Protein AF-A0A8C3QKV9-F1 (afdb_monomer)

Sequence (264 aa):
MFNIADGGFTELHTLWQNEERAAISSGKLNEIWHRRHDYWLLAGIVLHGYARWTDIQNDGAFGVINEPFKGEASKGNFLEMKNKFLARRFKLLEQALVIEEQLRRAAYLNMTQDPSHPAMALNTRFAEVECLAESHQHLSKESLAGNKPANAVLHKVLNQLEELLSDMKADVTRLPATLSRIPPIAARLQMSERSILSRLASKGTDSHPPPSFPPGPYATPPSYGGTFGTPPAGALPPPGGANYSQMPPGSFISGEGTPAGGTK

Structure (mmCIF, N/CA/C/O backbone):
data_AF-A0A8C3QKV9-F1
#
_entry.id   AF-A0A8C3QKV9-F1
#
loop_
_atom_site.group_PDB
_atom_site.id
_atom_site.type_symbol
_atom_site.label_atom_id
_atom_site.label_alt_id
_atom_site.label_comp_id
_atom_site.label_asym_id
_atom_site.label_entity_id
_atom_site.label_seq_id
_atom_site.pdbx_PDB_ins_code
_atom_site.Cartn_x
_atom_site.Cartn_y
_atom_site.Cartn_z
_atom_site.occupancy
_atom_site.B_iso_or_equiv
_atom_site.auth_seq_id
_atom_site.auth_comp_id
_atom_site.auth_asym_id
_atom_site.auth_atom_id
_atom_site.pdbx_PDB_model_num
ATOM 1 N N . MET A 1 1 ? -1.599 -18.030 10.180 1.00 69.00 1 MET A N 1
ATOM 2 C CA . MET A 1 1 ? -0.984 -16.689 10.313 1.00 69.00 1 MET A CA 1
ATOM 3 C C . MET A 1 1 ? -1.991 -15.677 9.775 1.00 69.00 1 MET A C 1
ATOM 5 O O . MET A 1 1 ? -2.547 -15.947 8.723 1.00 69.00 1 MET A O 1
ATOM 9 N N . PHE A 1 2 ? -2.291 -14.599 10.505 1.00 88.12 2 PHE A N 1
ATOM 10 C CA . PHE A 1 2 ? -3.202 -13.535 10.048 1.00 88.12 2 PHE A CA 1
ATOM 11 C C . PHE A 1 2 ? -2.508 -12.642 9.007 1.00 88.12 2 PHE A C 1
ATOM 13 O O . PHE A 1 2 ? -1.329 -12.330 9.188 1.00 88.12 2 PHE A O 1
ATOM 20 N N . ASN A 1 3 ? -3.218 -12.260 7.940 1.00 91.12 3 ASN A N 1
ATOM 21 C CA . ASN A 1 3 ? -2.718 -11.380 6.885 1.00 91.12 3 ASN A CA 1
ATOM 22 C C . ASN A 1 3 ? -3.872 -10.642 6.179 1.00 91.12 3 ASN A C 1
ATOM 24 O O . ASN A 1 3 ? -4.994 -11.141 6.173 1.00 91.12 3 ASN A O 1
ATOM 28 N N . ILE A 1 4 ? -3.561 -9.504 5.554 1.00 92.81 4 ILE A N 1
ATOM 29 C CA . ILE A 1 4 ? -4.444 -8.743 4.657 1.00 92.81 4 ILE A CA 1
ATOM 30 C C . ILE A 1 4 ? -3.780 -8.695 3.283 1.00 92.81 4 ILE A C 1
ATOM 32 O O . ILE A 1 4 ? -2.574 -8.460 3.191 1.00 92.81 4 ILE A O 1
ATOM 36 N N . ALA A 1 5 ? -4.544 -8.946 2.223 1.00 92.38 5 ALA A N 1
ATOM 37 C CA . ALA A 1 5 ? -4.043 -8.889 0.853 1.00 92.38 5 ALA A CA 1
ATOM 38 C C . ALA A 1 5 ? -4.294 -7.497 0.264 1.00 92.38 5 ALA A C 1
ATOM 40 O O . ALA A 1 5 ? -5.239 -7.301 -0.487 1.00 92.38 5 ALA A O 1
ATOM 41 N N . ASP A 1 6 ? -3.447 -6.531 0.611 1.00 92.06 6 ASP A N 1
ATOM 42 C CA . ASP A 1 6 ? -3.528 -5.158 0.100 1.00 92.06 6 ASP A CA 1
ATOM 43 C C . ASP A 1 6 ? -2.637 -4.921 -1.132 1.00 92.06 6 ASP A C 1
ATOM 45 O O . ASP A 1 6 ? -2.512 -3.792 -1.587 1.00 92.06 6 ASP A O 1
ATOM 49 N N . GLY A 1 7 ? -1.942 -5.948 -1.629 1.00 88.81 7 GLY A N 1
ATOM 50 C CA . GLY A 1 7 ? -1.050 -5.849 -2.788 1.00 88.81 7 GLY A CA 1
ATOM 51 C C . GLY A 1 7 ? 0.121 -4.868 -2.643 1.00 88.81 7 GLY A C 1
ATOM 52 O O . GLY A 1 7 ? 0.691 -4.489 -3.661 1.00 88.81 7 GLY A O 1
ATOM 53 N N . GLY A 1 8 ? 0.470 -4.433 -1.425 1.00 90.81 8 GLY A N 1
ATOM 54 C CA . GLY A 1 8 ? 1.493 -3.406 -1.202 1.00 90.81 8 GLY A CA 1
ATOM 55 C C . GLY A 1 8 ? 1.030 -1.977 -1.510 1.00 90.81 8 GLY A C 1
ATOM 56 O O . GLY A 1 8 ? 1.859 -1.073 -1.602 1.00 90.81 8 GLY A O 1
ATOM 57 N N . PHE A 1 9 ? -0.279 -1.749 -1.664 1.00 92.62 9 PHE A N 1
ATOM 58 C CA . PHE A 1 9 ? -0.841 -0.403 -1.821 1.00 92.62 9 PHE A CA 1
ATOM 59 C C . PHE A 1 9 ? -0.896 0.381 -0.501 1.00 92.62 9 PHE A C 1
ATOM 61 O O . PHE A 1 9 ? -1.201 1.575 -0.515 1.00 92.62 9 PHE A O 1
ATOM 68 N N . THR A 1 10 ? -0.602 -0.258 0.636 1.00 94.44 10 THR A N 1
ATOM 69 C CA . THR A 1 10 ? -0.474 0.407 1.934 1.00 94.44 10 THR A CA 1
ATOM 70 C C . THR A 1 10 ? 0.879 0.115 2.581 1.00 94.44 10 THR A C 1
ATOM 72 O O . THR A 1 10 ? 1.597 -0.813 2.218 1.00 94.44 10 THR A O 1
ATOM 75 N N . GLU A 1 11 ? 1.231 0.901 3.596 1.00 94.75 11 GLU A N 1
ATOM 76 C CA . GLU A 1 11 ? 2.451 0.687 4.386 1.00 94.75 11 GLU A CA 1
ATOM 77 C C . GLU A 1 11 ? 2.281 -0.389 5.479 1.00 94.75 11 GLU A C 1
ATOM 79 O O . GLU A 1 11 ? 3.177 -0.576 6.308 1.00 94.75 11 GLU A O 1
ATOM 84 N N . LEU A 1 12 ? 1.137 -1.086 5.528 1.00 95.88 12 LEU A N 1
ATOM 85 C CA . LEU A 1 12 ? 0.759 -1.963 6.638 1.00 95.88 12 LEU A CA 1
ATOM 86 C C . LEU A 1 12 ? 1.755 -3.099 6.864 1.00 95.88 12 LEU A C 1
ATOM 88 O O . LEU A 1 12 ? 2.205 -3.295 7.994 1.00 95.88 12 LEU A O 1
ATOM 92 N N . HIS A 1 13 ? 2.151 -3.817 5.812 1.00 94.94 13 HIS A N 1
ATOM 93 C CA . HIS A 1 13 ? 3.096 -4.930 5.947 1.00 94.94 13 HIS A CA 1
ATOM 94 C C . HIS A 1 13 ? 4.484 -4.461 6.367 1.00 94.94 13 HIS A C 1
ATOM 96 O O . HIS A 1 13 ? 5.109 -5.100 7.214 1.00 94.94 13 HIS A O 1
ATOM 102 N N . THR A 1 14 ? 4.950 -3.331 5.834 1.00 95.12 14 THR A N 1
ATOM 103 C CA . THR A 1 14 ? 6.233 -2.731 6.228 1.00 95.12 14 THR A CA 1
ATOM 104 C C . THR A 1 14 ? 6.218 -2.337 7.704 1.00 95.12 14 THR A C 1
ATOM 106 O O . THR A 1 14 ? 7.167 -2.628 8.438 1.00 95.12 14 THR A O 1
ATOM 109 N N . LEU A 1 15 ? 5.123 -1.730 8.173 1.00 95.56 15 LEU A N 1
ATOM 110 C CA . LEU A 1 15 ? 4.938 -1.396 9.585 1.00 95.56 15 LEU A CA 1
ATOM 111 C C . LEU A 1 15 ? 4.909 -2.650 10.457 1.00 95.56 15 LEU A C 1
ATOM 113 O O . LEU A 1 15 ? 5.660 -2.717 11.428 1.00 95.56 15 LEU A O 1
ATOM 117 N N . TRP A 1 16 ? 4.135 -3.671 10.079 1.00 95.50 16 TRP A N 1
ATOM 118 C CA . TRP A 1 16 ? 4.098 -4.947 10.794 1.00 95.50 16 TRP A CA 1
ATOM 119 C C . TRP A 1 16 ? 5.475 -5.579 10.941 1.00 95.50 16 TRP A C 1
ATOM 121 O O . TRP A 1 16 ? 5.813 -6.006 12.040 1.00 95.50 16 TRP A O 1
ATOM 131 N N . GLN A 1 17 ? 6.274 -5.619 9.873 1.00 94.69 17 GLN A N 1
ATOM 132 C CA . GLN A 1 17 ? 7.616 -6.200 9.916 1.00 94.69 17 GLN A CA 1
ATOM 133 C C . GLN A 1 17 ? 8.543 -5.438 10.867 1.00 94.69 17 GLN A C 1
ATOM 135 O O . GLN A 1 17 ? 9.241 -6.048 11.679 1.00 94.69 17 GLN A O 1
ATOM 140 N N . ASN A 1 18 ? 8.557 -4.107 10.780 1.00 96.19 18 ASN A N 1
ATOM 141 C CA . ASN A 1 18 ? 9.425 -3.278 11.614 1.00 96.19 18 ASN A CA 1
ATOM 142 C C . ASN A 1 18 ? 9.033 -3.353 13.093 1.00 96.19 18 ASN A C 1
ATOM 144 O O . ASN A 1 18 ? 9.891 -3.476 13.968 1.00 96.19 18 ASN A O 1
ATOM 148 N N . GLU A 1 19 ? 7.736 -3.331 13.366 1.00 95.69 19 GLU A N 1
ATOM 149 C CA . GLU A 1 19 ? 7.180 -3.398 14.711 1.00 95.69 19 GLU A CA 1
ATOM 150 C C . GLU A 1 19 ? 7.330 -4.773 15.349 1.00 95.69 19 GLU A C 1
ATOM 152 O O . GLU A 1 19 ? 7.714 -4.868 16.510 1.00 95.69 19 GLU A O 1
ATOM 157 N N . GLU A 1 20 ? 7.087 -5.845 14.593 1.00 94.19 20 GLU A N 1
ATOM 158 C CA . GLU A 1 20 ? 7.303 -7.211 15.064 1.00 94.19 20 GLU A CA 1
ATOM 159 C C . GLU A 1 20 ? 8.784 -7.441 15.381 1.00 94.19 20 GLU A C 1
ATOM 161 O O . GLU A 1 20 ? 9.105 -8.011 16.424 1.00 94.19 20 GLU A O 1
ATOM 166 N N . ARG A 1 21 ? 9.698 -6.914 14.555 1.00 95.44 21 ARG A N 1
ATOM 167 C CA . ARG A 1 21 ? 11.138 -6.952 14.842 1.00 95.44 21 ARG A CA 1
ATOM 168 C C . ARG A 1 21 ? 11.467 -6.252 16.165 1.00 95.44 21 ARG A C 1
ATOM 170 O O . ARG A 1 21 ? 12.190 -6.827 16.974 1.00 95.44 21 ARG A O 1
ATOM 177 N N . ALA A 1 22 ? 10.915 -5.060 16.406 1.00 94.75 22 ALA A N 1
ATOM 178 C CA . ALA A 1 22 ? 11.116 -4.317 17.654 1.00 94.75 22 ALA A CA 1
ATOM 179 C C . ALA A 1 22 ? 10.499 -5.026 18.879 1.00 94.75 22 ALA A C 1
ATOM 181 O O . ALA A 1 22 ? 11.094 -5.075 19.962 1.00 94.75 22 ALA A O 1
ATOM 182 N N . ALA A 1 23 ? 9.313 -5.613 18.710 1.00 93.00 23 ALA A N 1
ATOM 183 C CA . ALA A 1 23 ? 8.608 -6.384 19.732 1.00 93.00 23 ALA A CA 1
ATOM 184 C C . ALA A 1 23 ? 9.403 -7.630 20.152 1.00 93.00 23 ALA A C 1
ATOM 186 O O . ALA A 1 23 ? 9.548 -7.904 21.343 1.00 93.00 23 ALA A O 1
ATOM 187 N N . ILE A 1 24 ? 9.976 -8.346 19.180 1.00 93.12 24 ILE A N 1
ATOM 188 C CA . ILE A 1 24 ? 10.827 -9.515 19.424 1.00 93.12 24 ILE A CA 1
ATOM 189 C C . ILE A 1 24 ? 12.141 -9.095 20.088 1.00 93.12 24 ILE A C 1
ATOM 191 O O . ILE A 1 24 ? 12.519 -9.682 21.098 1.00 93.12 24 ILE A O 1
ATOM 195 N N . SER A 1 25 ? 12.823 -8.063 19.576 1.00 94.06 25 SER A N 1
ATOM 196 C CA . SER A 1 25 ? 14.124 -7.639 20.114 1.00 94.06 25 SER A CA 1
ATOM 197 C C . SER A 1 25 ? 14.049 -7.126 21.552 1.00 94.06 25 SER A C 1
ATOM 199 O O . SER A 1 25 ? 15.005 -7.266 22.306 1.00 94.06 25 SER A O 1
ATOM 201 N N . SER A 1 26 ? 12.923 -6.523 21.939 1.00 90.88 26 SER A N 1
ATOM 202 C CA . SER A 1 26 ? 12.693 -6.037 23.305 1.00 90.88 26 SER A CA 1
ATOM 203 C C . SER A 1 26 ? 12.193 -7.119 24.270 1.00 90.88 26 SER A C 1
ATOM 205 O O . SER A 1 26 ? 12.152 -6.876 25.474 1.00 90.88 26 SER A O 1
ATOM 207 N N . GLY A 1 27 ? 11.769 -8.285 23.765 1.00 89.81 27 GLY A N 1
ATOM 208 C CA . GLY A 1 27 ? 11.099 -9.327 24.552 1.00 89.81 27 GLY A CA 1
ATOM 209 C C . GLY A 1 27 ? 9.683 -8.957 25.018 1.00 89.81 27 GLY A C 1
ATOM 210 O O . GLY A 1 27 ? 9.052 -9.725 25.741 1.00 89.81 27 GLY A O 1
ATOM 211 N N . LYS A 1 28 ? 9.159 -7.798 24.602 1.00 87.25 28 LYS A N 1
ATOM 212 C CA . LYS A 1 28 ? 7.893 -7.220 25.072 1.00 87.25 28 LYS A CA 1
ATOM 213 C C . LYS A 1 28 ? 6.815 -7.282 23.993 1.00 87.25 28 LYS A C 1
ATOM 215 O O . LYS A 1 28 ? 6.285 -6.266 23.548 1.00 87.25 28 LYS A O 1
ATOM 220 N N . LEU A 1 29 ? 6.466 -8.501 23.585 1.00 86.62 29 LEU A N 1
ATOM 221 C CA . LEU A 1 29 ? 5.552 -8.753 22.460 1.00 86.62 29 LEU A CA 1
ATOM 222 C C . LEU A 1 29 ? 4.174 -8.088 22.600 1.00 86.62 29 LEU A C 1
ATOM 224 O O . LEU A 1 29 ? 3.591 -7.687 21.600 1.00 86.62 29 LEU A O 1
ATOM 228 N N . ASN A 1 30 ? 3.657 -7.964 23.823 1.00 87.25 30 ASN A N 1
ATOM 229 C CA . ASN A 1 30 ? 2.351 -7.346 24.068 1.00 87.25 30 ASN A CA 1
ATOM 230 C C . ASN A 1 30 ? 2.439 -5.826 24.302 1.00 87.25 30 ASN A C 1
ATOM 232 O O . ASN A 1 30 ? 1.419 -5.155 24.264 1.00 87.25 30 ASN A O 1
ATOM 236 N N . GLU A 1 31 ? 3.625 -5.267 24.564 1.00 90.06 31 GLU A N 1
ATOM 237 C CA . GLU A 1 31 ? 3.771 -3.828 24.850 1.00 90.06 31 GLU A CA 1
ATOM 238 C C . GLU A 1 31 ? 4.105 -3.013 23.594 1.00 90.06 31 GLU A C 1
ATOM 240 O O . GLU A 1 31 ? 3.982 -1.792 23.595 1.00 90.06 31 GLU A O 1
ATOM 245 N N . ILE A 1 32 ? 4.530 -3.668 22.512 1.00 92.69 32 ILE A N 1
ATOM 246 C CA . ILE A 1 32 ? 4.802 -3.018 21.230 1.00 92.69 32 ILE A CA 1
ATOM 247 C C . ILE A 1 32 ? 3.702 -3.408 20.253 1.00 92.69 32 ILE A C 1
ATOM 249 O O . ILE A 1 32 ? 3.480 -4.587 19.989 1.00 92.69 32 ILE A O 1
ATOM 253 N N . TRP A 1 33 ? 3.004 -2.411 19.708 1.00 95.06 33 TRP A N 1
ATOM 254 C CA . TRP A 1 33 ? 1.955 -2.647 18.719 1.00 95.06 33 TRP A CA 1
ATOM 255 C C . TRP A 1 33 ? 2.531 -3.332 17.484 1.00 95.06 33 TRP A C 1
ATOM 257 O O . TRP A 1 33 ? 3.553 -2.891 16.987 1.00 95.06 33 TRP A O 1
ATOM 267 N N . HIS A 1 34 ? 1.865 -4.366 16.977 1.00 93.56 34 HIS A N 1
ATOM 268 C CA . HIS A 1 34 ? 2.255 -5.113 15.776 1.00 93.56 34 HIS A CA 1
ATOM 269 C C . HIS A 1 34 ? 1.025 -5.848 15.212 1.00 93.56 34 HIS A C 1
ATOM 271 O O . HIS A 1 34 ? -0.066 -5.746 15.778 1.00 93.56 34 HIS A O 1
ATOM 277 N N . ARG A 1 35 ? 1.189 -6.668 14.164 1.00 94.75 35 ARG A N 1
ATOM 278 C CA . ARG A 1 35 ? 0.099 -7.408 13.485 1.00 94.75 35 ARG A CA 1
ATOM 279 C C . ARG A 1 35 ? -0.929 -8.113 14.380 1.00 94.75 35 ARG A C 1
ATOM 281 O O . ARG A 1 35 ? -2.089 -8.226 14.001 1.00 94.75 35 ARG A O 1
ATOM 288 N N . ARG A 1 36 ? -0.538 -8.601 15.565 1.00 93.88 36 ARG A N 1
ATOM 289 C CA . ARG A 1 36 ? -1.470 -9.242 16.509 1.00 93.88 36 ARG A CA 1
ATOM 290 C C . ARG A 1 36 ? -2.488 -8.239 17.043 1.00 93.88 36 ARG A C 1
ATOM 292 O O . ARG A 1 36 ? -3.658 -8.574 17.163 1.00 93.88 36 ARG A O 1
ATOM 299 N N . HIS A 1 37 ? -2.047 -7.030 17.359 1.00 95.25 37 HIS A N 1
ATOM 300 C CA . HIS A 1 37 ? -2.912 -5.969 17.857 1.00 95.25 37 HIS A CA 1
ATOM 301 C C . HIS A 1 37 ? -3.906 -5.537 16.780 1.00 95.25 37 HIS A C 1
ATOM 303 O O . HIS A 1 37 ? -5.090 -5.405 17.067 1.00 95.25 37 HIS A O 1
ATOM 309 N N . ASP A 1 38 ? -3.449 -5.430 15.530 1.00 95.62 38 ASP A N 1
ATOM 310 C CA . ASP A 1 38 ? -4.319 -5.124 14.394 1.00 95.62 38 ASP A CA 1
ATOM 311 C C . ASP A 1 38 ? -5.346 -6.235 14.128 1.00 95.62 38 ASP A C 1
ATOM 313 O O . ASP A 1 38 ? -6.513 -5.934 13.896 1.00 95.62 38 ASP A O 1
ATOM 317 N N . TYR A 1 39 ? -4.965 -7.513 14.256 1.00 95.50 39 TYR A N 1
ATOM 318 C CA . TYR A 1 39 ? -5.923 -8.626 14.219 1.00 95.50 39 TYR A CA 1
ATOM 319 C C . TYR A 1 39 ? -7.031 -8.459 15.266 1.00 95.50 39 TYR A C 1
ATOM 321 O O . TYR A 1 39 ? -8.212 -8.554 14.940 1.00 95.50 39 TYR A O 1
ATOM 329 N N . TRP A 1 40 ? -6.660 -8.199 16.523 1.00 95.00 40 TRP A N 1
ATOM 330 C CA . TRP A 1 40 ? -7.636 -8.037 17.601 1.00 95.00 40 TRP A CA 1
ATOM 331 C C . TRP A 1 40 ? -8.490 -6.786 17.417 1.00 95.00 40 TRP A C 1
ATOM 333 O O . TRP A 1 40 ? -9.691 -6.830 17.669 1.00 95.00 40 TRP A O 1
ATOM 343 N N . LEU A 1 41 ? -7.913 -5.698 16.909 1.00 94.25 41 LEU A N 1
ATOM 344 C CA . LEU A 1 41 ? -8.658 -4.493 16.568 1.00 94.25 41 LEU A CA 1
ATOM 345 C C . LEU A 1 41 ? -9.717 -4.776 15.489 1.00 94.25 41 LEU A C 1
ATOM 347 O O . LEU A 1 41 ? -10.866 -4.366 15.638 1.00 94.25 41 LEU A O 1
ATOM 351 N N . LEU A 1 42 ? -9.364 -5.530 14.445 1.00 94.38 42 LEU A N 1
ATOM 352 C CA . LEU A 1 42 ? -10.302 -5.938 13.396 1.00 94.38 42 LEU A CA 1
ATOM 353 C C . LEU A 1 42 ? -11.365 -6.9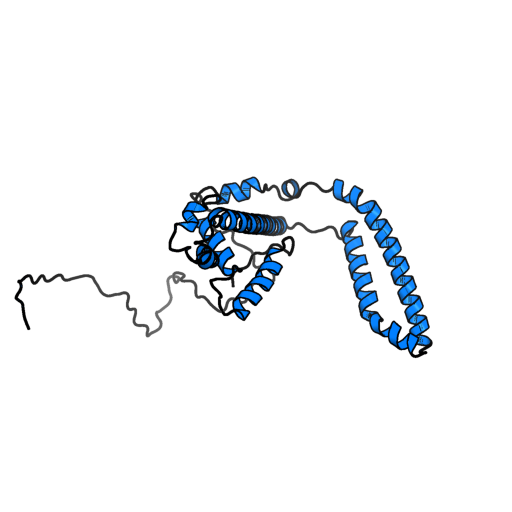12 13.893 1.00 94.38 42 LEU A C 1
ATOM 355 O O . LEU A 1 42 ? -12.538 -6.741 13.574 1.00 94.38 42 LEU A O 1
ATOM 359 N N . ALA A 1 43 ? -10.990 -7.901 14.703 1.00 93.62 43 ALA A N 1
ATOM 360 C CA . ALA A 1 43 ? -11.954 -8.792 15.340 1.00 93.62 43 ALA A CA 1
ATOM 361 C C . ALA A 1 43 ? -12.946 -7.998 16.210 1.00 93.62 43 ALA A C 1
ATOM 363 O O . ALA A 1 43 ? -14.1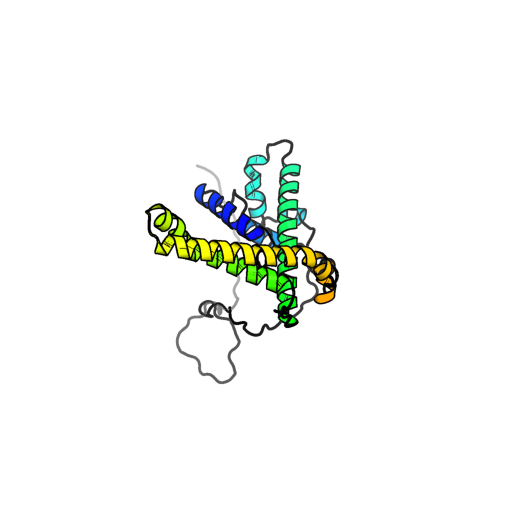41 -8.292 16.217 1.00 93.62 43 ALA A O 1
ATOM 364 N N . GLY A 1 44 ? -12.469 -6.942 16.876 1.00 92.81 44 GLY A N 1
ATOM 365 C CA . GLY A 1 44 ? -13.299 -6.019 17.640 1.00 92.81 44 GLY A CA 1
ATOM 366 C C . GLY A 1 44 ? -14.276 -5.260 16.751 1.00 92.81 44 GLY A C 1
ATOM 367 O O . GLY A 1 44 ? -15.451 -5.166 17.086 1.00 92.81 44 GLY A O 1
ATOM 368 N N . ILE A 1 45 ? -13.824 -4.782 15.589 1.00 91.75 45 ILE A N 1
ATOM 369 C CA . ILE A 1 45 ? -14.685 -4.135 14.587 1.00 91.75 45 ILE A CA 1
ATOM 370 C C . ILE A 1 45 ? -15.760 -5.100 14.077 1.00 91.75 45 ILE A C 1
ATOM 372 O O . ILE A 1 45 ? -16.912 -4.700 13.954 1.00 91.75 45 ILE A O 1
ATOM 376 N N . VAL A 1 46 ? -15.418 -6.363 13.816 1.00 90.44 46 VAL A N 1
ATOM 377 C CA . VAL A 1 46 ? -16.391 -7.378 13.376 1.00 90.44 46 VAL A CA 1
ATOM 378 C C . VAL A 1 46 ? -17.437 -7.659 14.460 1.00 90.44 46 VAL A C 1
ATOM 380 O O . VAL A 1 46 ? -18.617 -7.804 14.148 1.00 90.44 46 VAL A O 1
ATOM 383 N N . LEU A 1 47 ? -17.026 -7.723 15.730 1.00 91.06 47 LEU A N 1
ATOM 384 C CA . LEU A 1 47 ? -17.922 -8.050 16.842 1.00 91.06 47 LEU A CA 1
ATOM 385 C C . LEU A 1 47 ? -18.796 -6.866 17.285 1.00 91.06 47 LEU A C 1
ATOM 387 O O . LEU A 1 47 ? -20.011 -7.000 17.464 1.00 91.06 47 LEU A O 1
ATOM 391 N N . HIS A 1 48 ? -18.171 -5.714 17.516 1.00 91.19 48 HIS A N 1
ATOM 392 C CA . HIS A 1 48 ? -18.814 -4.531 18.094 1.00 91.19 48 HIS A CA 1
ATOM 393 C C . HIS A 1 48 ? -19.388 -3.603 17.028 1.00 91.19 48 HIS A C 1
ATOM 395 O O . HIS A 1 48 ? -20.373 -2.914 17.290 1.00 91.19 48 HIS A O 1
ATOM 401 N N . GLY A 1 49 ? -18.823 -3.637 15.825 1.00 89.50 49 GLY A N 1
ATOM 402 C CA . GLY A 1 49 ? -19.154 -2.768 14.707 1.00 89.50 49 GLY A CA 1
ATOM 403 C C . GLY A 1 49 ? -18.052 -1.747 14.425 1.00 89.50 49 GLY A C 1
ATOM 404 O O . GLY A 1 49 ? -17.313 -1.292 15.305 1.00 89.50 49 GLY A O 1
ATOM 405 N N . TYR A 1 50 ? -17.967 -1.342 13.164 1.00 88.81 50 TYR A N 1
ATOM 406 C CA . TYR A 1 50 ? -17.177 -0.194 12.739 1.00 88.81 50 TYR A CA 1
ATOM 407 C C . TYR A 1 50 ? -17.609 1.063 13.508 1.00 88.81 50 TYR A C 1
ATOM 409 O O . TYR A 1 50 ? -18.793 1.273 13.756 1.00 88.81 50 TYR A O 1
ATOM 417 N N . ALA A 1 51 ? -16.664 1.922 13.884 1.00 83.69 51 ALA A N 1
ATOM 418 C CA . ALA A 1 51 ? -16.930 3.109 14.705 1.00 83.69 51 ALA A CA 1
ATOM 419 C C . ALA A 1 51 ? -17.213 2.919 16.200 1.00 83.69 51 ALA A C 1
ATOM 421 O O . ALA A 1 51 ? -17.447 3.904 16.898 1.00 83.69 51 ALA A O 1
ATOM 422 N N . ARG A 1 52 ? -17.081 1.700 16.738 1.00 88.75 52 ARG A N 1
ATOM 423 C CA . ARG A 1 52 ? -17.381 1.383 18.148 1.00 88.75 52 ARG A CA 1
ATOM 424 C C . ARG A 1 52 ? -16.129 1.195 19.016 1.00 88.75 52 ARG A C 1
ATOM 426 O O . ARG A 1 52 ? -16.007 0.236 19.766 1.00 88.75 52 ARG A O 1
ATOM 433 N N . TRP A 1 53 ? -15.178 2.125 18.933 1.00 85.00 53 TRP A N 1
ATOM 434 C CA . TRP A 1 53 ? -13.849 1.998 19.566 1.00 85.00 53 TRP A CA 1
ATOM 435 C C . TRP A 1 53 ? -13.905 1.870 21.083 1.00 85.00 53 TRP A C 1
ATOM 437 O O . TRP A 1 53 ? -13.190 1.056 21.658 1.00 85.00 53 TRP A O 1
ATOM 447 N N . THR A 1 54 ? -14.742 2.686 21.721 1.00 88.50 54 THR A N 1
ATOM 448 C CA . THR A 1 54 ? -14.896 2.686 23.177 1.00 88.50 54 THR A CA 1
ATOM 449 C C . THR A 1 54 ? -15.384 1.328 23.672 1.00 88.50 54 THR A C 1
ATOM 451 O O . THR A 1 54 ? -14.883 0.837 24.677 1.00 88.50 54 THR A O 1
ATOM 454 N N . ASP A 1 55 ? -16.283 0.681 22.931 1.00 90.94 55 ASP A N 1
ATOM 455 C CA . ASP A 1 55 ? -16.788 -0.643 23.294 1.00 90.94 55 ASP A CA 1
ATOM 456 C C . ASP A 1 55 ? -15.699 -1.705 23.156 1.00 90.94 55 ASP A C 1
ATOM 458 O O . ASP A 1 55 ? -15.487 -2.480 24.083 1.00 90.94 55 ASP A O 1
ATOM 462 N N . ILE A 1 56 ? -14.944 -1.679 22.051 1.00 92.19 56 ILE A N 1
ATOM 463 C CA . ILE A 1 56 ? -13.825 -2.604 21.831 1.00 92.19 56 ILE A CA 1
ATOM 464 C C . ILE A 1 56 ? -12.769 -2.439 22.936 1.00 92.19 56 ILE A C 1
ATOM 466 O O . ILE A 1 56 ? -12.240 -3.421 23.443 1.00 92.19 56 ILE A O 1
ATOM 470 N N . GLN A 1 57 ? -12.455 -1.204 23.337 1.00 90.19 57 GLN A N 1
ATOM 471 C CA . GLN A 1 57 ? -11.468 -0.937 24.388 1.00 90.19 57 GLN A CA 1
ATOM 472 C C . GLN A 1 57 ? -11.910 -1.394 25.777 1.00 90.19 57 GLN A C 1
ATOM 474 O O . GLN A 1 57 ? -11.050 -1.755 26.583 1.00 90.19 57 GLN A O 1
ATOM 479 N N . ASN A 1 58 ? -13.210 -1.329 26.061 1.00 92.75 58 ASN A N 1
ATOM 480 C CA . ASN A 1 58 ? -13.781 -1.704 27.352 1.00 92.75 58 ASN A CA 1
ATOM 481 C C . ASN A 1 58 ? -14.067 -3.209 27.456 1.00 92.75 58 ASN A C 1
ATOM 483 O O . ASN A 1 58 ? -14.296 -3.713 28.554 1.00 92.75 58 ASN A O 1
ATOM 487 N N . ASP A 1 59 ? -14.042 -3.931 26.338 1.00 93.31 59 ASP A N 1
ATOM 488 C CA . ASP A 1 59 ? -14.212 -5.376 26.310 1.00 93.31 59 ASP A CA 1
ATOM 489 C C . ASP A 1 59 ? -12.920 -6.089 26.748 1.00 93.31 59 ASP A C 1
ATOM 491 O O . ASP A 1 59 ? -11.867 -6.001 26.108 1.00 93.31 59 ASP A O 1
ATOM 495 N N . GLY A 1 60 ? -13.012 -6.835 27.853 1.00 92.31 60 GLY A N 1
ATOM 496 C CA . GLY A 1 60 ? -11.890 -7.572 28.432 1.00 92.31 60 GLY A CA 1
ATOM 497 C C . GLY A 1 60 ? -11.265 -8.594 27.477 1.00 92.31 60 GLY A C 1
ATOM 498 O O . GLY A 1 60 ? -10.055 -8.817 27.548 1.00 92.31 60 GLY A O 1
ATOM 499 N N . ALA A 1 61 ? -12.037 -9.157 26.539 1.00 92.50 61 ALA A N 1
ATOM 500 C CA . ALA A 1 61 ? -11.513 -10.084 25.534 1.00 92.50 61 ALA A CA 1
ATOM 501 C C . ALA A 1 61 ? -10.527 -9.408 24.564 1.00 92.50 61 ALA A C 1
ATOM 503 O O . ALA A 1 61 ? -9.631 -10.062 24.031 1.00 92.50 61 ALA A O 1
ATOM 504 N N . PHE A 1 62 ? -10.643 -8.090 24.382 1.00 93.88 62 PHE A N 1
ATOM 505 C CA . PHE A 1 62 ? -9.801 -7.283 23.497 1.00 93.88 62 PHE A CA 1
ATOM 506 C C . PHE A 1 62 ? -8.713 -6.518 24.253 1.00 93.88 62 PHE A C 1
ATOM 508 O O . PHE A 1 62 ? -8.024 -5.690 23.659 1.00 93.88 62 PHE A O 1
ATOM 515 N N . GLY A 1 63 ? -8.487 -6.825 25.538 1.00 92.19 63 GLY A N 1
ATOM 516 C CA . GLY A 1 63 ? -7.549 -6.108 26.409 1.00 92.19 63 GLY A CA 1
ATOM 517 C C . GLY A 1 63 ? -6.128 -5.956 25.850 1.00 92.19 63 GLY A C 1
ATOM 518 O O . GLY A 1 63 ? -5.460 -4.970 26.155 1.00 92.19 63 GLY A O 1
ATOM 519 N N . VAL A 1 64 ? -5.700 -6.854 24.956 1.00 93.31 64 VAL A N 1
ATOM 520 C CA . VAL A 1 64 ? -4.413 -6.776 24.244 1.00 93.31 64 VAL A CA 1
ATOM 521 C C . VAL A 1 64 ? -4.197 -5.441 23.521 1.00 93.31 64 VAL A C 1
ATOM 523 O O . VAL A 1 64 ? -3.083 -4.936 23.513 1.00 93.31 64 VAL A O 1
ATOM 526 N N . ILE A 1 65 ? -5.244 -4.802 22.982 1.00 93.94 65 ILE A N 1
ATOM 527 C CA . ILE A 1 65 ? -5.110 -3.499 22.301 1.00 93.94 65 ILE A CA 1
ATOM 528 C C . ILE A 1 65 ? -4.783 -2.355 23.272 1.00 93.94 65 ILE A C 1
ATOM 530 O O . ILE A 1 65 ? -4.399 -1.265 22.854 1.00 93.94 65 ILE A O 1
ATOM 534 N N . ASN A 1 66 ? -4.963 -2.574 24.575 1.00 92.56 66 ASN A N 1
ATOM 535 C CA . ASN A 1 66 ? -4.657 -1.598 25.612 1.00 92.56 66 ASN A CA 1
ATOM 536 C C . ASN A 1 66 ? -3.248 -1.788 26.196 1.00 92.56 66 ASN A C 1
ATOM 538 O O . ASN A 1 66 ? -2.731 -0.852 26.806 1.00 92.56 66 ASN A O 1
ATOM 542 N N . GLU A 1 67 ? -2.622 -2.956 26.012 1.00 93.06 67 GLU A N 1
ATOM 543 C CA . GLU A 1 67 ? -1.318 -3.298 26.601 1.00 93.06 67 GLU A CA 1
ATOM 544 C C . GLU A 1 67 ? -0.201 -2.306 26.231 1.00 93.06 67 GLU A C 1
ATOM 546 O O . GLU A 1 67 ? 0.465 -1.831 27.157 1.00 93.06 67 GLU A O 1
ATOM 551 N N . PRO A 1 68 ? -0.050 -1.860 24.963 1.00 92.31 68 PRO A N 1
ATOM 552 C CA . PRO A 1 68 ? 1.003 -0.907 24.589 1.00 92.31 68 PRO A CA 1
ATOM 553 C C . PRO A 1 68 ? 0.916 0.455 25.284 1.00 92.31 68 PRO A C 1
ATOM 555 O O . PRO A 1 68 ? 1.869 1.227 25.295 1.00 92.31 68 PRO A O 1
ATOM 558 N N . PHE A 1 69 ? -0.236 0.765 25.874 1.00 91.81 69 PHE A N 1
ATOM 559 C CA . PHE A 1 69 ? -0.528 2.058 26.475 1.00 91.81 69 PHE A CA 1
ATOM 560 C C . PHE A 1 69 ? -0.400 2.048 28.004 1.00 91.81 69 PHE A C 1
ATOM 562 O O . PHE A 1 69 ? -0.346 3.111 28.620 1.00 91.81 69 PHE A O 1
ATOM 569 N N . LYS A 1 70 ? -0.317 0.878 28.652 1.00 88.25 70 LYS A N 1
ATOM 570 C CA . LYS A 1 70 ? -0.320 0.787 30.125 1.00 88.25 70 LYS A CA 1
ATOM 571 C C . LYS A 1 70 ? 0.821 1.563 30.786 1.00 88.25 70 LYS A C 1
ATOM 573 O O . LYS A 1 70 ? 0.599 2.206 31.808 1.00 88.25 70 LYS A O 1
ATOM 578 N N . GLY A 1 71 ? 2.013 1.554 30.185 1.00 82.19 71 GLY A N 1
ATOM 579 C CA . GLY A 1 71 ? 3.184 2.276 30.697 1.00 82.19 71 GLY A CA 1
ATOM 580 C C . GLY A 1 71 ? 3.087 3.803 30.601 1.00 82.19 71 GLY A C 1
ATOM 581 O O . GLY A 1 71 ? 3.879 4.506 31.222 1.00 82.19 71 GLY A O 1
ATOM 582 N N . GLU A 1 72 ? 2.118 4.331 29.848 1.00 79.38 72 GLU A N 1
ATOM 583 C CA . GLU A 1 72 ? 1.947 5.769 29.617 1.00 79.38 72 GLU A CA 1
ATOM 584 C C . GLU A 1 72 ? 0.720 6.363 30.319 1.00 79.38 72 GLU A C 1
ATOM 586 O O . GLU A 1 72 ? 0.490 7.569 30.227 1.00 79.38 72 GLU A O 1
ATOM 591 N N . ALA A 1 73 ? -0.049 5.543 31.041 1.00 79.75 73 ALA A N 1
ATOM 592 C CA . ALA A 1 73 ? -1.332 5.925 31.633 1.00 79.75 73 ALA A CA 1
ATOM 593 C C . ALA A 1 73 ? -1.244 7.085 32.644 1.00 79.75 73 ALA A C 1
ATOM 595 O O . ALA A 1 73 ? -2.230 7.779 32.871 1.00 79.75 73 ALA A O 1
ATOM 596 N N . SER A 1 74 ? -0.069 7.317 33.236 1.00 79.56 74 SER A N 1
ATOM 597 C CA . SER A 1 74 ? 0.180 8.403 34.192 1.00 79.56 74 SER A CA 1
ATOM 598 C C . SER A 1 74 ? 0.483 9.759 33.540 1.00 79.56 74 SER A C 1
ATOM 600 O O . SER A 1 74 ? 0.610 10.760 34.245 1.00 79.56 74 SER A O 1
ATOM 602 N N . LYS A 1 75 ? 0.608 9.829 32.207 1.00 82.44 75 LYS A N 1
ATOM 603 C CA . LYS A 1 75 ? 0.884 11.079 31.483 1.00 82.44 75 LYS A CA 1
ATOM 604 C C . LYS A 1 75 ? -0.407 11.892 31.311 1.00 82.44 75 LYS A C 1
ATOM 606 O O . LYS A 1 75 ? -1.430 11.361 30.891 1.00 82.44 75 LYS A O 1
ATOM 611 N N . GLY A 1 76 ? -0.357 13.205 31.554 1.00 79.62 76 GLY A N 1
ATOM 612 C CA . GLY A 1 76 ? -1.538 14.084 31.472 1.00 79.62 76 GLY A CA 1
ATOM 613 C C . GLY A 1 76 ? -2.226 14.138 30.095 1.00 79.62 76 GLY A C 1
ATOM 614 O O . GLY A 1 76 ? -3.406 14.459 30.018 1.00 79.62 76 GLY A O 1
ATOM 615 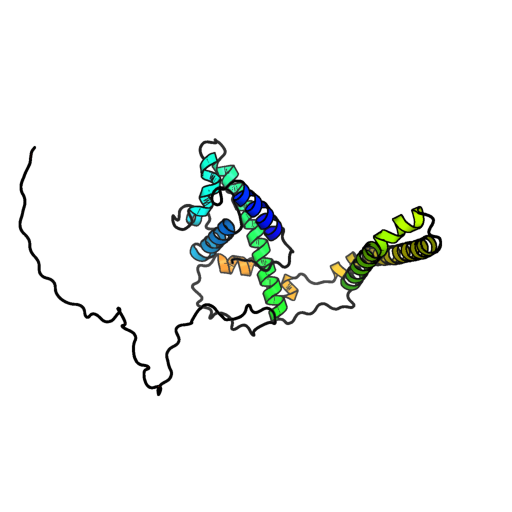N N . ASN A 1 77 ? -1.523 13.778 29.015 1.00 88.44 77 ASN A N 1
ATOM 616 C CA . ASN A 1 77 ? -2.038 13.718 27.639 1.00 88.44 77 ASN A CA 1
ATOM 617 C C . ASN A 1 77 ? -2.292 12.281 27.134 1.00 88.44 77 ASN A C 1
ATOM 619 O O . ASN A 1 77 ? -2.434 12.056 25.930 1.00 88.44 77 ASN A O 1
ATOM 623 N N . PHE A 1 78 ? -2.334 11.300 28.037 1.00 88.19 78 PHE A N 1
ATOM 6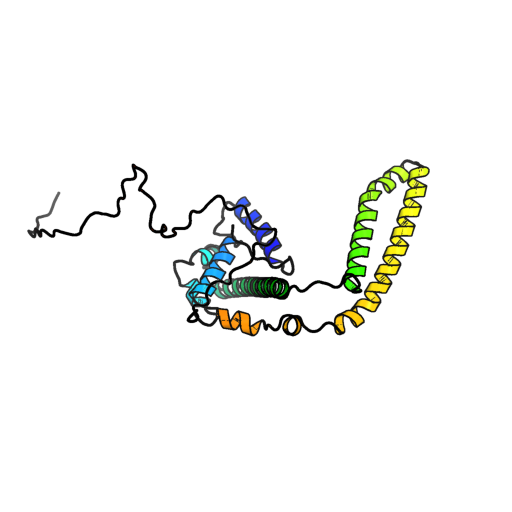24 C CA . PHE A 1 78 ? -2.424 9.878 27.709 1.00 88.19 78 PHE A CA 1
ATOM 625 C C . PHE A 1 78 ? -3.569 9.536 26.745 1.00 88.19 78 PHE A C 1
ATOM 627 O O . PHE A 1 78 ? -3.356 8.894 25.714 1.00 88.19 78 PHE A O 1
ATOM 634 N N . LEU A 1 79 ? -4.786 9.987 27.065 1.00 87.62 79 LEU A N 1
ATOM 635 C CA . LEU A 1 79 ? -5.981 9.640 26.298 1.00 87.62 79 LEU A CA 1
ATOM 636 C C . LEU A 1 79 ? -5.922 10.198 24.869 1.00 87.62 79 LEU A C 1
ATOM 638 O O . LEU A 1 79 ? -6.315 9.520 23.921 1.00 87.62 79 LEU A O 1
ATOM 642 N N . GLU A 1 80 ? -5.377 11.404 24.702 1.00 89.69 80 GLU A N 1
ATOM 643 C CA . GLU A 1 80 ? -5.199 12.030 23.391 1.00 89.69 80 GLU A CA 1
ATOM 644 C C . GLU A 1 80 ? -4.167 11.271 22.547 1.00 89.69 80 GLU A C 1
ATOM 646 O O . GLU A 1 80 ? -4.442 10.943 21.390 1.00 89.69 80 GLU A O 1
ATOM 651 N N . MET A 1 81 ? -3.012 10.920 23.128 1.00 90.69 81 MET A N 1
ATOM 652 C CA . MET A 1 81 ? -1.979 10.140 22.434 1.00 90.69 81 MET A CA 1
ATOM 653 C C . MET A 1 81 ? -2.502 8.770 22.000 1.00 90.69 81 MET A C 1
ATOM 655 O O . MET A 1 81 ? -2.334 8.385 20.839 1.00 90.69 81 MET A O 1
ATOM 659 N N . LYS A 1 82 ? -3.199 8.068 22.900 1.00 90.12 82 LYS A N 1
ATOM 660 C CA . LYS A 1 82 ? -3.821 6.772 22.615 1.00 90.12 82 LYS A CA 1
ATOM 661 C C . LYS A 1 82 ? -4.836 6.875 21.476 1.00 90.12 82 LYS A C 1
ATOM 663 O O . LYS A 1 82 ? -4.766 6.108 20.516 1.00 90.12 82 LYS A O 1
ATOM 668 N N . ASN A 1 83 ? -5.747 7.845 21.543 1.00 90.56 83 ASN A N 1
ATOM 669 C CA . ASN A 1 83 ? -6.778 8.034 20.522 1.00 90.56 83 ASN A CA 1
ATOM 670 C C . ASN A 1 83 ? -6.178 8.416 19.166 1.00 90.56 83 ASN A C 1
ATOM 672 O O . ASN A 1 83 ? -6.594 7.882 18.139 1.00 90.56 83 ASN A O 1
ATOM 676 N N . LYS A 1 84 ? -5.158 9.280 19.147 1.00 92.56 84 LYS A N 1
ATOM 677 C CA . LYS A 1 84 ? -4.448 9.657 17.919 1.00 92.56 84 LYS A CA 1
ATOM 678 C C . LYS A 1 84 ? -3.739 8.462 17.282 1.00 92.56 84 LYS A C 1
ATOM 680 O O . LYS A 1 84 ? -3.799 8.296 16.063 1.00 92.56 84 LYS A O 1
ATOM 685 N N . PHE A 1 85 ? -3.094 7.622 18.090 1.00 93.81 85 PHE A N 1
ATOM 686 C CA . PHE A 1 85 ? -2.439 6.408 17.609 1.00 93.81 85 PHE A CA 1
ATOM 687 C C . PHE A 1 85 ? -3.450 5.426 17.008 1.00 93.81 85 PHE A C 1
ATOM 689 O O . PHE A 1 85 ? -3.277 4.983 15.873 1.00 93.81 85 PHE A O 1
ATOM 696 N N . LEU A 1 86 ? -4.529 5.125 17.735 1.00 92.38 86 LEU A N 1
ATOM 697 C CA . LEU A 1 86 ? -5.562 4.201 17.266 1.00 92.38 86 LEU A CA 1
ATOM 698 C C . LEU A 1 86 ? -6.260 4.718 16.009 1.00 92.38 86 LEU A C 1
ATOM 700 O O . LEU A 1 86 ? -6.466 3.945 15.081 1.00 92.38 86 LEU A O 1
ATOM 704 N N . ALA A 1 87 ? -6.540 6.020 15.922 1.00 91.50 87 ALA A N 1
ATOM 705 C CA . ALA A 1 87 ? -7.090 6.624 14.712 1.00 91.50 87 ALA A CA 1
ATOM 706 C C . ALA A 1 87 ? -6.157 6.449 13.502 1.00 91.50 87 ALA A C 1
ATOM 708 O O . ALA A 1 87 ? -6.624 6.186 12.394 1.00 91.50 87 ALA A O 1
ATOM 709 N N . ARG A 1 88 ? -4.834 6.558 13.697 1.00 94.06 88 ARG A N 1
ATOM 710 C CA . ARG A 1 88 ? -3.854 6.292 12.633 1.00 94.06 88 ARG A CA 1
ATOM 711 C C . ARG A 1 88 ? -3.856 4.820 12.222 1.00 94.06 88 ARG A C 1
ATOM 713 O O . ARG A 1 88 ? -3.904 4.543 11.027 1.00 94.06 88 ARG A O 1
ATOM 720 N N . ARG A 1 89 ? -3.825 3.893 13.187 1.00 94.62 89 ARG A N 1
ATOM 721 C CA . ARG A 1 89 ? -3.885 2.444 12.917 1.00 94.62 89 ARG A CA 1
ATOM 722 C C . ARG A 1 89 ? -5.137 2.059 12.164 1.00 94.62 89 ARG A C 1
ATOM 724 O O . ARG A 1 89 ? -5.080 1.332 11.185 1.00 94.62 89 ARG A O 1
ATOM 731 N N . PHE A 1 90 ? -6.252 2.614 12.595 1.00 91.38 90 PHE A N 1
ATOM 732 C CA . PHE A 1 90 ? -7.530 2.371 11.982 1.00 91.38 90 PHE A CA 1
ATOM 733 C C . PHE A 1 90 ? -7.575 2.822 10.526 1.00 91.38 90 PHE A C 1
ATOM 735 O O . PHE A 1 90 ? -7.933 2.021 9.677 1.00 91.38 90 PHE A O 1
ATOM 742 N N . LYS A 1 91 ? -7.146 4.053 10.217 1.00 93.38 91 LYS A N 1
ATOM 743 C CA . LYS A 1 91 ? -7.096 4.537 8.827 1.00 93.38 91 LYS A CA 1
ATOM 744 C C . LYS A 1 91 ? -6.262 3.629 7.926 1.00 93.38 91 LYS A C 1
ATOM 746 O O . LYS A 1 91 ? -6.634 3.395 6.783 1.00 93.38 91 LYS A O 1
ATOM 751 N N . LEU A 1 92 ? -5.151 3.115 8.446 1.00 95.19 92 LEU A N 1
ATOM 752 C CA . LEU A 1 92 ? -4.294 2.190 7.714 1.00 95.19 92 LEU A CA 1
ATOM 753 C C . LEU A 1 92 ? -4.998 0.849 7.451 1.00 95.19 92 LEU A C 1
ATOM 755 O O . LEU A 1 92 ? -4.972 0.353 6.329 1.00 95.19 92 LEU A O 1
ATOM 759 N N . LEU A 1 93 ? -5.667 0.285 8.460 1.00 94.50 93 LEU A N 1
ATOM 760 C CA . LEU A 1 93 ? -6.444 -0.948 8.309 1.00 94.50 93 LEU A CA 1
ATOM 761 C C . LEU A 1 93 ? -7.658 -0.760 7.398 1.00 94.50 93 LEU A C 1
ATOM 763 O O . LEU A 1 93 ? -7.950 -1.634 6.594 1.00 94.50 93 LEU A O 1
ATOM 767 N N . GLU A 1 94 ? -8.344 0.375 7.489 1.00 94.06 94 GLU A N 1
ATOM 768 C CA . GLU A 1 94 ? -9.458 0.746 6.617 1.00 94.06 94 GLU A CA 1
ATOM 769 C C . GLU A 1 94 ? -9.010 0.762 5.154 1.00 94.06 94 GLU A C 1
ATOM 771 O O . GLU A 1 94 ? -9.618 0.092 4.322 1.00 94.06 94 GLU A O 1
ATOM 776 N N . GLN A 1 95 ? -7.902 1.449 4.857 1.00 95.00 95 GLN A N 1
ATOM 777 C CA . GLN A 1 95 ? -7.301 1.451 3.525 1.00 95.00 95 GLN A CA 1
ATOM 778 C C . GLN A 1 95 ? -6.956 0.031 3.072 1.00 95.00 95 GLN A C 1
ATOM 780 O O . GLN A 1 95 ? -7.336 -0.364 1.973 1.00 95.00 95 GLN A O 1
ATOM 785 N N . ALA A 1 96 ? -6.305 -0.763 3.923 1.00 95.25 96 ALA A N 1
ATOM 786 C CA . ALA A 1 96 ? -5.911 -2.124 3.576 1.00 95.25 96 ALA A CA 1
ATOM 787 C C . ALA A 1 96 ? -7.127 -3.030 3.297 1.00 95.25 96 ALA A C 1
ATOM 789 O O . ALA A 1 96 ? -7.118 -3.779 2.324 1.00 95.25 96 ALA A O 1
ATOM 790 N N . LEU A 1 97 ? -8.204 -2.914 4.083 1.00 93.12 97 LEU A N 1
ATOM 791 C CA . LEU A 1 97 ? -9.461 -3.640 3.864 1.00 93.12 97 LEU A CA 1
ATOM 792 C C . LEU A 1 97 ? -10.167 -3.210 2.576 1.00 93.12 97 LEU A C 1
ATOM 794 O O . LEU A 1 97 ? -10.713 -4.048 1.857 1.00 93.12 97 LEU A O 1
ATOM 798 N N . VAL A 1 98 ? -10.173 -1.906 2.285 1.00 93.50 98 VAL A N 1
ATOM 799 C CA . VAL A 1 98 ? -10.725 -1.373 1.037 1.00 93.50 98 VAL A CA 1
ATOM 800 C C . VAL A 1 98 ? -9.961 -1.947 -0.151 1.00 93.50 98 VAL A C 1
ATOM 802 O O . VAL A 1 98 ? -10.594 -2.453 -1.076 1.00 93.50 98 VAL A O 1
ATOM 805 N N . ILE A 1 99 ? -8.626 -1.920 -0.123 1.00 94.69 99 ILE A N 1
ATOM 806 C CA . ILE A 1 99 ? -7.806 -2.475 -1.203 1.00 94.69 99 ILE A CA 1
ATOM 807 C C . ILE A 1 99 ? -7.998 -3.987 -1.324 1.00 94.69 99 ILE A C 1
ATOM 809 O O . ILE A 1 99 ? -8.172 -4.483 -2.434 1.00 94.69 99 ILE A O 1
ATOM 813 N N . GLU A 1 100 ? -8.031 -4.723 -0.213 1.00 94.56 100 GLU A N 1
ATOM 814 C CA . GLU A 1 100 ? -8.263 -6.167 -0.245 1.00 94.56 100 GLU A CA 1
ATOM 815 C C . GLU A 1 100 ? -9.600 -6.508 -0.917 1.00 94.56 100 GLU A C 1
ATOM 817 O O . GLU A 1 100 ? -9.659 -7.378 -1.790 1.00 94.56 100 GLU A O 1
ATOM 822 N N . GLU A 1 101 ? -10.675 -5.795 -0.573 1.00 93.25 101 GLU A N 1
ATOM 823 C CA . GLU A 1 101 ? -11.974 -5.980 -1.224 1.00 93.25 101 GLU A CA 1
ATOM 824 C C . GLU A 1 101 ? -11.940 -5.553 -2.699 1.00 93.25 101 GLU A C 1
ATOM 826 O O . GLU A 1 101 ? -12.545 -6.217 -3.540 1.00 93.25 101 GLU A O 1
ATOM 831 N N . GLN A 1 102 ? -11.213 -4.486 -3.048 1.00 93.06 102 GLN A N 1
ATOM 832 C CA . GLN A 1 102 ? -11.046 -4.070 -4.442 1.00 93.06 102 GLN A CA 1
ATOM 833 C C . GLN A 1 102 ? -10.327 -5.140 -5.270 1.00 93.06 102 GLN A C 1
ATOM 835 O O . GLN A 1 102 ? -10.783 -5.471 -6.364 1.00 93.06 102 GLN A O 1
ATOM 840 N N . LEU A 1 103 ? -9.246 -5.723 -4.746 1.00 93.12 103 LEU A N 1
ATOM 841 C CA . LEU A 1 103 ? -8.507 -6.807 -5.395 1.00 93.12 103 LEU A CA 1
ATOM 842 C C . LEU A 1 103 ? -9.373 -8.065 -5.524 1.00 93.12 103 LEU A C 1
ATOM 844 O O . LEU A 1 103 ? -9.439 -8.665 -6.599 1.00 93.12 103 LEU A O 1
ATOM 848 N N . ARG A 1 104 ? -10.117 -8.417 -4.468 1.00 92.69 104 ARG A N 1
ATOM 849 C CA . ARG A 1 104 ? -11.089 -9.520 -4.487 1.00 92.69 104 ARG A CA 1
ATOM 850 C C . ARG A 1 104 ? -12.166 -9.303 -5.552 1.00 92.69 104 ARG A C 1
ATOM 852 O O . ARG A 1 104 ? -12.489 -10.226 -6.300 1.00 92.69 104 ARG A O 1
ATOM 859 N N . ARG A 1 105 ? -12.712 -8.087 -5.656 1.00 92.62 105 ARG A N 1
ATOM 860 C CA . ARG A 1 105 ? -13.748 -7.732 -6.636 1.00 92.62 105 ARG A CA 1
ATOM 861 C C . ARG A 1 105 ? -13.203 -7.704 -8.062 1.00 92.62 105 ARG A C 1
ATOM 863 O O . ARG A 1 105 ? -13.882 -8.186 -8.964 1.00 92.62 105 ARG A O 1
ATOM 870 N N . ALA A 1 106 ? -11.990 -7.194 -8.260 1.00 92.00 106 ALA A N 1
ATOM 871 C CA . ALA A 1 106 ? -11.311 -7.206 -9.553 1.00 92.00 106 ALA A CA 1
ATOM 872 C C . ALA A 1 106 ? -11.103 -8.642 -10.052 1.00 92.00 106 ALA A C 1
ATOM 874 O O . ALA A 1 106 ? -11.410 -8.936 -11.207 1.00 92.00 106 ALA A O 1
ATOM 875 N N . ALA A 1 107 ? -10.668 -9.544 -9.165 1.00 91.50 107 ALA A N 1
ATOM 876 C CA . ALA A 1 107 ? -10.531 -10.965 -9.469 1.00 91.50 107 ALA A CA 1
ATOM 877 C C . ALA A 1 107 ? -11.885 -11.614 -9.799 1.00 91.50 107 ALA A C 1
ATOM 879 O O . ALA A 1 107 ? -11.996 -12.322 -10.794 1.00 91.50 107 ALA A O 1
ATOM 880 N N . TYR A 1 108 ? -12.937 -11.322 -9.026 1.00 93.06 108 TYR A N 1
ATOM 881 C CA . TYR A 1 108 ? -14.290 -11.828 -9.295 1.00 93.06 108 TYR A CA 1
ATOM 882 C C . TYR A 1 108 ? -14.829 -11.394 -10.668 1.00 93.06 108 TYR A C 1
ATOM 884 O O . TYR A 1 108 ? -15.500 -12.163 -11.352 1.00 93.06 108 TYR A O 1
ATOM 892 N N . LEU A 1 109 ? -14.524 -10.164 -11.085 1.00 92.88 109 LEU A N 1
ATOM 893 C CA . LEU A 1 109 ? -14.904 -9.621 -12.390 1.00 92.88 109 LEU A CA 1
ATOM 894 C C . LEU A 1 109 ? -13.945 -10.037 -13.523 1.00 92.88 109 LEU A C 1
ATOM 896 O O . LEU A 1 109 ? -14.133 -9.591 -14.652 1.00 92.88 109 LEU A O 1
ATOM 900 N N . ASN A 1 110 ? -12.932 -10.870 -13.239 1.00 91.69 110 ASN A N 1
ATOM 901 C CA . ASN A 1 110 ? -11.860 -11.254 -14.166 1.00 91.69 110 ASN A CA 1
ATOM 902 C C . ASN A 1 110 ? -11.224 -10.047 -14.869 1.00 91.69 110 ASN A C 1
ATOM 904 O O . ASN A 1 110 ? -10.949 -10.069 -16.068 1.00 91.69 110 ASN A O 1
ATOM 908 N N . MET A 1 111 ? -11.019 -8.962 -14.124 1.00 88.31 111 MET A N 1
ATOM 909 C CA . MET A 1 111 ? -10.420 -7.761 -14.681 1.00 88.31 111 MET A CA 1
ATOM 910 C C . MET A 1 111 ? -8.952 -8.011 -14.999 1.00 88.31 111 MET A C 1
ATOM 912 O O . MET A 1 111 ? -8.131 -8.201 -14.105 1.00 88.31 111 MET A O 1
ATOM 916 N N . THR A 1 112 ? -8.617 -7.946 -16.279 1.00 83.25 112 THR A N 1
ATOM 917 C CA . THR A 1 112 ? -7.239 -7.993 -16.758 1.00 83.25 112 THR A CA 1
ATOM 918 C C . THR A 1 112 ? -6.741 -6.586 -17.055 1.00 83.25 112 THR A C 1
ATOM 920 O O . THR A 1 112 ? -7.497 -5.716 -17.498 1.00 83.25 112 THR A O 1
ATOM 923 N N . GLN A 1 113 ? -5.458 -6.346 -16.808 1.00 80.62 113 GLN A N 1
ATOM 924 C CA . GLN A 1 113 ? -4.800 -5.133 -17.280 1.00 80.62 113 GLN A CA 1
ATOM 925 C C . GLN A 1 113 ? -4.497 -5.277 -18.772 1.00 80.62 113 GLN A C 1
ATOM 927 O O . GLN A 1 113 ? -4.136 -6.359 -19.225 1.00 80.62 113 GLN A O 1
ATOM 932 N N . ASP A 1 114 ? -4.663 -4.194 -19.526 1.00 83.19 114 ASP A N 1
ATOM 933 C CA . ASP A 1 114 ? -4.272 -4.141 -20.933 1.00 83.19 114 ASP A CA 1
ATOM 934 C C . ASP A 1 114 ? -2.743 -3.983 -21.025 1.00 83.19 114 ASP A C 1
ATOM 936 O O . ASP A 1 114 ? -2.230 -2.941 -20.600 1.00 83.19 114 ASP A O 1
ATOM 940 N N . PRO A 1 115 ? -2.001 -4.966 -21.573 1.00 81.38 115 PRO A N 1
ATOM 941 C CA . PRO A 1 115 ? -0.545 -4.884 -21.695 1.00 81.38 115 PRO A CA 1
ATOM 942 C C . PRO A 1 115 ? -0.077 -3.724 -22.578 1.00 81.38 115 PRO A C 1
ATOM 944 O O . PRO A 1 115 ? 1.047 -3.255 -22.429 1.00 81.38 115 PRO A O 1
ATOM 947 N N . SER A 1 116 ? -0.932 -3.245 -23.487 1.00 84.38 116 SER A N 1
ATOM 948 C CA . SER A 1 116 ? -0.632 -2.120 -24.375 1.00 84.38 116 SER A CA 1
ATOM 949 C C . SER A 1 116 ? -0.891 -0.752 -23.733 1.00 84.38 116 SER A C 1
ATOM 951 O O . SER A 1 116 ? -0.609 0.287 -24.335 1.00 84.38 116 SER A O 1
ATOM 953 N N . HIS A 1 117 ? -1.398 -0.724 -22.495 1.00 87.44 117 HIS A N 1
ATOM 954 C CA . HIS A 1 117 ? -1.647 0.518 -21.782 1.00 87.44 117 HIS A CA 1
ATOM 955 C C . HIS A 1 117 ? -0.325 1.281 -21.538 1.00 87.44 117 HIS A C 1
ATOM 957 O O . HIS A 1 117 ? 0.629 0.687 -21.035 1.00 87.44 117 HIS A O 1
ATOM 963 N N . PRO A 1 118 ? -0.251 2.605 -21.782 1.00 86.88 118 PRO A N 1
ATOM 964 C CA . PRO A 1 118 ? 0.991 3.379 -21.634 1.00 86.88 118 PRO A CA 1
ATOM 965 C C . PRO A 1 118 ? 1.681 3.251 -20.267 1.00 86.88 118 PRO A C 1
ATOM 967 O O . PRO A 1 118 ? 2.903 3.238 -20.182 1.00 86.88 118 PRO A O 1
ATOM 970 N N . ALA A 1 119 ? 0.911 3.104 -19.184 1.00 88.38 119 ALA A N 1
ATOM 971 C CA . ALA A 1 119 ? 1.482 2.860 -17.855 1.00 88.38 119 ALA A CA 1
ATOM 972 C C .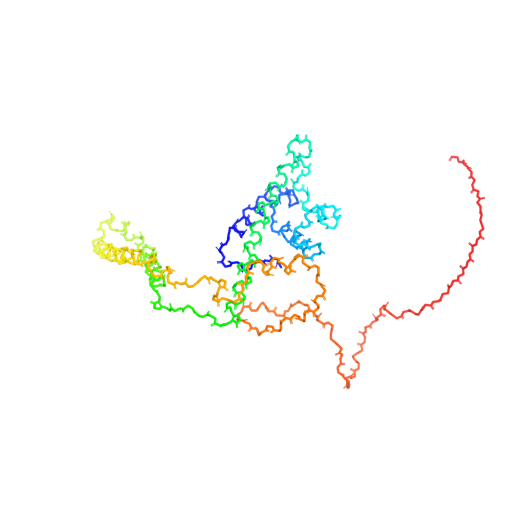 ALA A 1 119 ? 2.148 1.474 -17.720 1.00 88.38 119 ALA A C 1
ATOM 974 O O . ALA A 1 119 ? 3.102 1.335 -16.961 1.00 88.38 119 ALA A O 1
ATOM 975 N N . MET A 1 120 ? 1.667 0.462 -18.451 1.00 90.31 120 MET A N 1
ATOM 976 C CA . MET A 1 120 ? 2.295 -0.864 -18.504 1.00 90.31 120 MET A CA 1
ATOM 977 C C . MET A 1 120 ? 3.590 -0.819 -19.302 1.00 90.31 120 MET A C 1
ATOM 979 O O . MET A 1 120 ? 4.595 -1.329 -18.823 1.00 90.31 120 MET A O 1
ATOM 983 N N . ALA A 1 121 ? 3.599 -0.126 -20.444 1.00 88.56 121 ALA A N 1
ATOM 984 C CA . ALA A 1 121 ? 4.820 0.094 -21.216 1.00 88.56 121 ALA A CA 1
ATOM 985 C C . ALA A 1 121 ? 5.909 0.786 -20.376 1.00 88.56 121 ALA A C 1
ATOM 987 O O . ALA A 1 121 ? 7.043 0.313 -20.337 1.00 88.56 121 ALA A O 1
ATOM 988 N N . LEU A 1 122 ? 5.553 1.840 -19.629 1.00 92.50 122 LEU A N 1
ATOM 989 C CA . LEU A 1 122 ? 6.482 2.506 -18.712 1.00 92.50 122 LEU A CA 1
ATOM 990 C C . LEU A 1 122 ? 7.023 1.548 -17.638 1.00 92.50 122 LEU A C 1
ATOM 992 O O . LEU A 1 122 ? 8.219 1.556 -17.364 1.00 92.50 122 LEU A O 1
ATOM 996 N N . ASN A 1 123 ? 6.160 0.720 -17.042 1.00 91.56 123 ASN A N 1
ATOM 997 C CA . ASN A 1 123 ? 6.567 -0.261 -16.035 1.00 91.56 123 ASN A CA 1
ATOM 998 C C . ASN A 1 123 ? 7.519 -1.325 -16.610 1.00 91.56 123 ASN A C 1
ATOM 1000 O O . ASN A 1 123 ? 8.509 -1.672 -15.975 1.00 91.56 123 ASN A O 1
ATOM 1004 N N . THR A 1 124 ? 7.256 -1.810 -17.826 1.00 91.88 124 THR A N 1
ATOM 1005 C CA . THR A 1 124 ? 8.152 -2.736 -18.534 1.00 91.88 124 THR A CA 1
ATOM 1006 C C . THR A 1 124 ? 9.515 -2.099 -18.788 1.00 91.88 124 THR A C 1
ATOM 1008 O O . THR A 1 124 ? 10.529 -2.699 -18.447 1.00 91.88 124 THR A O 1
ATOM 1011 N N . ARG A 1 125 ? 9.555 -0.862 -19.299 1.00 93.44 125 ARG A N 1
ATOM 1012 C CA . ARG A 1 125 ? 10.817 -0.136 -19.518 1.00 93.44 125 ARG A CA 1
ATOM 1013 C C . ARG A 1 125 ? 11.576 0.111 -18.218 1.00 93.44 125 ARG A C 1
ATOM 1015 O O . ARG A 1 125 ? 12.795 0.002 -18.200 1.00 93.44 125 ARG A O 1
ATOM 1022 N N . PHE A 1 126 ? 10.869 0.418 -17.131 1.00 94.81 126 PHE A N 1
ATOM 1023 C CA . PHE A 1 126 ? 11.484 0.560 -15.813 1.00 94.81 126 PHE A CA 1
ATOM 1024 C C . PHE A 1 126 ? 12.175 -0.743 -15.381 1.00 94.81 126 PHE A C 1
ATOM 1026 O O . PHE A 1 126 ? 13.353 -0.715 -15.033 1.00 94.81 126 PHE A O 1
ATOM 1033 N N . ALA A 1 127 ? 11.495 -1.886 -15.510 1.00 94.94 127 ALA A N 1
ATOM 1034 C CA . ALA A 1 127 ? 12.085 -3.192 -15.219 1.00 94.94 127 ALA A CA 1
ATOM 1035 C C . ALA A 1 127 ? 13.278 -3.528 -16.139 1.00 94.94 127 ALA A C 1
ATOM 1037 O O . ALA A 1 127 ? 14.262 -4.115 -15.690 1.00 94.94 127 ALA A O 1
ATOM 1038 N N . GLU A 1 128 ? 13.225 -3.143 -17.419 1.00 95.62 128 GLU A N 1
ATOM 1039 C CA . GLU A 1 128 ? 14.354 -3.289 -18.348 1.00 95.62 128 GLU A CA 1
ATOM 1040 C C . GLU A 1 128 ? 15.561 -2.446 -17.925 1.00 95.62 128 GLU A C 1
ATOM 1042 O O . GLU A 1 128 ? 16.687 -2.940 -17.963 1.00 95.62 128 GLU A O 1
ATOM 1047 N N . VAL A 1 129 ? 15.341 -1.203 -17.485 1.00 96.38 129 VAL A N 1
ATOM 1048 C CA . VAL A 1 129 ? 16.401 -0.329 -16.965 1.00 96.38 129 VAL A CA 1
ATOM 1049 C C . VAL A 1 129 ? 17.045 -0.932 -15.719 1.00 96.38 129 VAL A C 1
ATOM 1051 O O . VAL A 1 129 ? 18.273 -0.998 -15.656 1.00 96.38 129 VAL A O 1
ATOM 1054 N N . GLU A 1 130 ? 16.247 -1.399 -14.755 1.00 95.44 130 GLU A N 1
ATOM 1055 C CA . GLU A 1 130 ? 16.761 -2.062 -13.550 1.00 95.44 130 GLU A CA 1
ATOM 1056 C C . GLU A 1 130 ? 17.582 -3.303 -13.915 1.00 95.44 130 GLU A C 1
ATOM 1058 O O . GLU A 1 130 ? 18.735 -3.429 -13.504 1.00 95.44 130 GLU A O 1
ATOM 1063 N N . CYS A 1 131 ? 17.041 -4.172 -14.772 1.00 95.88 131 CYS A N 1
ATOM 1064 C CA . CYS A 1 131 ? 17.720 -5.386 -15.212 1.00 95.88 131 CYS A CA 1
ATOM 1065 C C . CYS A 1 131 ? 19.044 -5.084 -15.931 1.00 95.88 131 CYS A C 1
ATOM 1067 O O . CYS A 1 131 ? 20.069 -5.707 -15.638 1.00 95.88 131 CYS A O 1
ATOM 1069 N N . LEU A 1 132 ? 19.043 -4.112 -16.849 1.00 95.06 132 LEU A N 1
ATOM 1070 C CA . LEU A 1 132 ? 20.227 -3.718 -17.608 1.00 95.06 132 LEU A CA 1
ATOM 1071 C C . LEU A 1 132 ? 21.305 -3.122 -16.689 1.00 95.06 132 LEU A C 1
ATOM 1073 O O . LEU A 1 132 ? 22.486 -3.436 -16.843 1.00 95.06 132 LEU A O 1
ATOM 1077 N N . ALA A 1 133 ? 20.909 -2.303 -15.712 1.00 93.62 133 ALA A N 1
ATOM 1078 C CA . ALA A 1 133 ? 21.826 -1.715 -14.742 1.00 93.62 133 ALA A CA 1
ATOM 1079 C C . ALA A 1 133 ? 22.422 -2.768 -13.791 1.00 93.62 133 ALA A C 1
ATOM 1081 O O . ALA A 1 133 ? 23.638 -2.790 -13.579 1.00 93.62 133 ALA A O 1
ATOM 1082 N N . GLU A 1 134 ? 21.595 -3.663 -13.246 1.00 94.75 134 GLU A N 1
ATOM 1083 C CA . GLU A 1 134 ? 22.030 -4.702 -12.308 1.00 94.75 134 GLU A CA 1
ATOM 1084 C C . GLU A 1 134 ? 22.921 -5.752 -12.981 1.00 94.75 134 GLU A C 1
ATOM 1086 O O . GLU A 1 134 ? 24.008 -6.059 -12.482 1.00 94.75 134 GLU A O 1
ATOM 1091 N N . SER A 1 135 ? 22.517 -6.264 -14.150 1.00 93.44 135 SER A N 1
ATOM 1092 C CA . SER A 1 135 ? 23.258 -7.310 -14.874 1.00 93.44 135 SER A CA 1
ATOM 1093 C C . SER A 1 135 ? 24.683 -6.873 -15.239 1.00 93.44 135 SER A C 1
ATOM 1095 O O . SER A 1 135 ? 25.623 -7.675 -15.235 1.00 93.44 135 SER A O 1
ATOM 1097 N N . HIS A 1 136 ? 24.874 -5.576 -15.490 1.00 94.56 136 HIS A N 1
ATOM 1098 C CA . HIS A 1 136 ? 26.133 -5.008 -15.965 1.00 94.56 136 HIS A CA 1
ATOM 1099 C C . HIS A 1 136 ? 26.893 -4.174 -14.927 1.00 94.56 136 HIS A C 1
ATOM 1101 O O . HIS A 1 136 ? 27.888 -3.532 -15.271 1.00 94.56 136 HIS A O 1
ATOM 1107 N N . GLN A 1 137 ? 26.516 -4.229 -13.645 1.00 93.38 137 GLN A N 1
ATOM 1108 C CA . GLN A 1 137 ? 27.159 -3.442 -12.583 1.00 93.38 137 GLN A CA 1
ATOM 1109 C C . GLN A 1 137 ? 28.684 -3.679 -12.483 1.00 93.38 137 GLN A C 1
ATOM 1111 O O . GLN A 1 137 ? 29.451 -2.768 -12.163 1.00 93.38 137 GLN A O 1
ATOM 1116 N N . HIS A 1 138 ? 29.148 -4.893 -12.800 1.00 92.88 138 HIS A N 1
ATOM 1117 C CA . HIS A 1 138 ? 30.563 -5.279 -12.759 1.00 92.88 138 HIS A CA 1
ATOM 1118 C C . HIS A 1 138 ? 31.412 -4.652 -13.879 1.00 92.88 138 HIS A C 1
ATOM 1120 O O . HIS A 1 138 ? 32.608 -4.427 -13.674 1.00 92.88 138 HIS A O 1
ATOM 1126 N N . LEU A 1 139 ? 30.810 -4.311 -15.029 1.00 94.31 139 LEU A N 1
ATOM 1127 C CA . LEU A 1 139 ? 31.535 -3.787 -16.194 1.00 94.31 139 LEU A CA 1
ATOM 1128 C C . LEU A 1 139 ? 32.257 -2.473 -15.891 1.00 94.31 139 LEU A C 1
ATOM 1130 O O . LEU A 1 139 ? 33.327 -2.221 -16.439 1.00 94.31 139 LEU A O 1
ATOM 1134 N N . SER A 1 140 ? 31.713 -1.657 -14.985 1.00 91.19 140 SER A N 1
ATOM 1135 C CA . SER A 1 140 ? 32.359 -0.421 -14.527 1.00 91.19 140 SER A CA 1
ATOM 1136 C C . SER A 1 140 ? 33.723 -0.698 -13.881 1.00 91.19 140 SER A C 1
ATOM 1138 O O . SER A 1 140 ? 34.733 -0.094 -14.244 1.00 91.19 140 SER A O 1
ATOM 1140 N N . LYS A 1 141 ? 33.786 -1.688 -12.981 1.00 94.25 141 LYS A N 1
ATOM 1141 C CA . LYS A 1 141 ? 35.024 -2.078 -12.293 1.00 94.25 141 LYS A CA 1
ATOM 1142 C C . LYS A 1 141 ? 36.043 -2.685 -13.257 1.00 94.25 141 LYS A C 1
ATOM 1144 O O . LYS A 1 141 ? 37.229 -2.379 -13.164 1.00 94.25 141 LYS A O 1
ATOM 1149 N N . GLU A 1 142 ? 35.591 -3.534 -14.176 1.00 93.69 142 GLU A N 1
ATOM 1150 C CA . GLU A 1 142 ? 36.468 -4.156 -15.173 1.00 93.69 142 GLU A CA 1
ATOM 1151 C C . GLU A 1 142 ? 37.011 -3.140 -16.182 1.00 93.69 142 GLU A C 1
ATOM 1153 O O . GLU A 1 142 ? 38.198 -3.173 -16.508 1.00 93.69 142 GLU A O 1
ATOM 1158 N N . SER A 1 143 ? 36.174 -2.202 -16.631 1.00 93.44 143 SER A N 1
ATOM 1159 C CA . SER A 1 143 ? 36.593 -1.100 -17.500 1.00 93.44 143 SER A CA 1
ATOM 1160 C C . SER A 1 143 ? 37.681 -0.246 -16.834 1.00 93.44 143 SER A C 1
ATOM 1162 O O . SER A 1 143 ? 38.734 -0.017 -17.433 1.00 93.44 143 SER A O 1
ATOM 1164 N N . LEU A 1 144 ? 37.495 0.132 -15.560 1.00 93.06 144 LEU A N 1
ATOM 1165 C CA . LEU A 1 144 ? 38.489 0.885 -14.779 1.00 93.06 144 LEU A CA 1
ATOM 1166 C C . LEU A 1 144 ? 39.808 0.125 -14.577 1.00 93.06 144 LEU A C 1
ATOM 1168 O O . LEU A 1 144 ? 40.864 0.747 -14.480 1.00 93.06 144 LEU A O 1
ATOM 1172 N N . ALA A 1 145 ? 39.770 -1.209 -14.559 1.00 95.69 145 ALA A N 1
ATOM 1173 C CA . ALA A 1 145 ? 40.967 -2.050 -14.533 1.00 95.69 145 ALA A CA 1
ATOM 1174 C C . ALA A 1 145 ? 41.709 -2.101 -15.889 1.00 95.69 145 ALA A C 1
ATOM 1176 O O . ALA A 1 145 ? 42.709 -2.806 -16.018 1.00 95.69 145 ALA A O 1
ATOM 1177 N N . GLY A 1 146 ? 41.240 -1.367 -16.904 1.00 93.75 146 GLY A N 1
ATOM 1178 C CA . GLY A 1 146 ? 41.852 -1.284 -18.230 1.00 93.75 146 GLY A CA 1
ATOM 1179 C C . GLY A 1 146 ? 41.353 -2.335 -19.225 1.00 93.75 146 GLY A C 1
ATOM 1180 O O . GLY A 1 146 ? 41.940 -2.479 -20.302 1.00 93.75 146 GLY A O 1
ATOM 1181 N N . ASN A 1 147 ? 40.279 -3.071 -18.912 1.00 95.81 147 ASN A N 1
ATOM 1182 C CA . ASN A 1 147 ? 39.693 -4.056 -19.822 1.00 95.81 147 ASN A CA 1
ATOM 1183 C C . ASN A 1 147 ? 38.987 -3.350 -20.997 1.00 95.81 147 ASN A C 1
ATOM 1185 O O . ASN A 1 147 ? 37.860 -2.867 -20.881 1.00 95.81 147 ASN A O 1
ATOM 1189 N N . LYS A 1 148 ? 39.657 -3.302 -22.157 1.00 94.81 148 LYS A N 1
ATOM 1190 C CA . LYS A 1 148 ? 39.149 -2.636 -23.370 1.00 94.81 148 LYS A CA 1
ATOM 1191 C C . LYS A 1 148 ? 37.806 -3.210 -23.868 1.00 94.81 148 LYS A C 1
ATOM 1193 O O . LYS A 1 148 ? 36.916 -2.404 -24.137 1.00 94.81 148 LYS A O 1
ATOM 1198 N N . PRO A 1 149 ? 37.613 -4.544 -23.974 1.00 94.56 149 PRO A N 1
ATOM 1199 C CA . PRO A 1 149 ? 36.297 -5.127 -24.244 1.00 94.56 149 PRO A CA 1
ATOM 1200 C C . PRO A 1 149 ? 35.207 -4.688 -23.260 1.00 94.56 149 PRO A C 1
ATOM 1202 O O . PRO A 1 149 ? 34.146 -4.254 -23.703 1.00 94.56 149 PRO A O 1
ATOM 1205 N N . ALA A 1 150 ? 35.470 -4.735 -21.948 1.00 94.44 150 ALA A N 1
ATOM 1206 C CA . ALA A 1 150 ? 34.491 -4.313 -20.941 1.00 94.44 150 ALA A CA 1
ATOM 1207 C C . ALA A 1 150 ? 34.134 -2.829 -21.084 1.00 94.44 150 ALA A C 1
ATOM 1209 O O . ALA A 1 150 ? 32.966 -2.472 -20.968 1.00 94.44 150 ALA A O 1
ATOM 1210 N N . ASN A 1 151 ? 35.107 -1.975 -21.417 1.00 94.38 151 ASN A N 1
ATOM 1211 C CA . ASN A 1 151 ? 34.851 -0.562 -21.678 1.00 94.38 151 ASN A CA 1
ATOM 1212 C C . ASN A 1 151 ? 33.934 -0.344 -22.895 1.00 94.38 151 ASN A C 1
ATOM 1214 O O . ASN A 1 151 ? 33.002 0.454 -22.838 1.00 94.38 151 ASN A O 1
ATOM 1218 N N . ALA A 1 152 ? 34.154 -1.075 -23.991 1.00 95.88 152 ALA A N 1
ATOM 1219 C CA . ALA A 1 152 ? 33.298 -0.986 -25.175 1.00 95.88 152 ALA A CA 1
ATOM 1220 C C . ALA A 1 152 ? 31.856 -1.441 -24.882 1.00 95.88 152 ALA A C 1
ATOM 1222 O O . ALA A 1 152 ? 30.901 -0.785 -25.303 1.00 95.88 152 ALA A O 1
ATOM 1223 N N . VAL A 1 153 ? 31.693 -2.536 -24.131 1.00 95.75 153 VAL A N 1
ATOM 1224 C CA . VAL A 1 153 ? 30.368 -3.017 -23.708 1.00 95.75 153 VAL A CA 1
ATOM 1225 C C . VAL A 1 153 ? 29.715 -2.025 -22.745 1.00 95.75 153 VAL A C 1
ATOM 1227 O O . VAL A 1 153 ? 28.542 -1.718 -22.921 1.00 95.75 153 VAL A O 1
ATOM 1230 N N . LEU A 1 154 ? 30.464 -1.458 -21.794 1.00 95.81 154 LEU A N 1
ATOM 1231 C CA . LEU A 1 15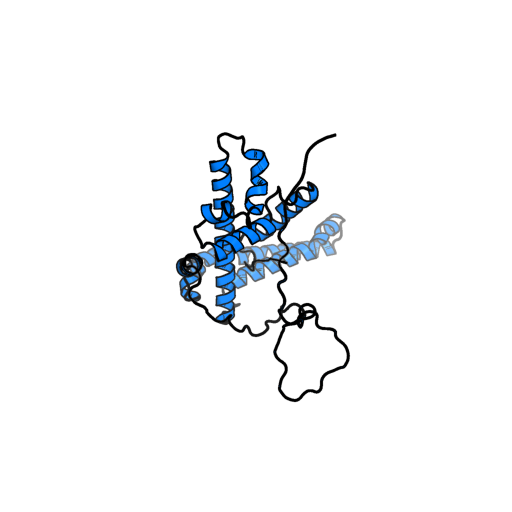4 ? 29.966 -0.440 -20.866 1.00 95.81 154 LEU A CA 1
ATOM 1232 C C . LEU A 1 154 ? 29.416 0.779 -21.612 1.00 95.81 154 LEU A C 1
ATOM 1234 O O . LEU A 1 154 ? 28.307 1.210 -21.322 1.00 95.81 154 LEU A O 1
ATOM 1238 N N . HIS A 1 155 ? 30.135 1.298 -22.611 1.00 95.81 155 HIS A N 1
ATOM 1239 C CA . HIS A 1 155 ? 29.627 2.392 -23.444 1.00 95.81 155 HIS A CA 1
ATOM 1240 C C . HIS A 1 155 ? 28.326 2.024 -24.164 1.00 95.81 155 HIS A C 1
ATOM 1242 O O . HIS A 1 155 ? 27.404 2.834 -24.214 1.00 95.81 155 HIS A O 1
ATOM 1248 N N . LYS A 1 156 ? 28.215 0.795 -24.683 1.00 95.94 156 LYS A N 1
ATOM 1249 C CA . LYS A 1 156 ? 26.980 0.323 -25.319 1.00 95.94 156 LYS A CA 1
ATOM 1250 C C . LYS A 1 156 ? 25.818 0.236 -24.324 1.00 95.94 156 LYS A C 1
ATOM 1252 O O . LYS A 1 156 ? 24.719 0.668 -24.650 1.00 95.94 156 LYS A O 1
ATOM 1257 N N . VAL A 1 157 ? 26.071 -0.283 -23.122 1.00 96.56 157 VAL A N 1
ATOM 1258 C CA . VAL A 1 157 ? 25.083 -0.360 -22.035 1.00 96.56 157 VAL A CA 1
ATOM 1259 C C . VAL A 1 157 ? 24.630 1.038 -21.616 1.00 96.56 157 VAL A C 1
ATOM 1261 O O . VAL A 1 157 ? 23.435 1.268 -21.481 1.00 96.56 157 VAL A O 1
ATOM 1264 N N . LEU A 1 158 ? 25.556 1.989 -21.466 1.00 95.44 158 LEU A N 1
ATOM 1265 C CA . LEU A 1 158 ? 25.233 3.376 -21.123 1.00 95.44 158 LEU A CA 1
ATOM 1266 C C . LEU A 1 158 ? 24.374 4.051 -22.197 1.00 95.44 158 LEU A C 1
ATOM 1268 O O . LEU A 1 158 ? 23.384 4.688 -21.855 1.00 95.44 158 LEU A O 1
ATOM 1272 N N . ASN A 1 159 ? 24.700 3.859 -23.477 1.00 96.94 159 ASN A N 1
ATOM 1273 C CA . ASN A 1 159 ? 23.879 4.378 -24.573 1.00 96.94 159 ASN A CA 1
ATOM 1274 C C . ASN A 1 159 ? 22.470 3.768 -24.555 1.00 96.94 159 ASN A C 1
ATOM 1276 O O . ASN A 1 159 ? 21.484 4.479 -24.707 1.00 96.94 159 ASN A O 1
ATOM 1280 N N . GLN A 1 160 ? 22.359 2.459 -24.318 1.00 96.69 160 GLN A N 1
ATOM 1281 C CA . GLN A 1 160 ? 21.061 1.790 -24.227 1.00 96.69 160 GLN A CA 1
ATOM 1282 C C . GLN A 1 160 ? 20.245 2.279 -23.018 1.00 96.69 160 GLN A C 1
ATOM 1284 O O . GLN A 1 160 ? 19.034 2.462 -23.129 1.00 96.69 160 GLN A O 1
ATOM 1289 N N . LEU A 1 161 ? 20.892 2.534 -21.875 1.00 97.19 161 LEU A N 1
ATOM 1290 C CA . LEU A 1 161 ? 20.249 3.170 -20.723 1.00 97.19 161 LEU A CA 1
ATOM 1291 C C . LEU A 1 161 ? 19.756 4.581 -21.070 1.00 97.19 161 LEU A C 1
ATOM 1293 O O . LEU A 1 161 ? 18.645 4.939 -20.697 1.00 97.19 161 LEU A O 1
ATOM 1297 N N . GLU A 1 162 ? 20.544 5.374 -21.797 1.00 97.00 162 GLU A N 1
ATOM 1298 C CA . GLU A 1 162 ? 20.148 6.718 -22.232 1.00 97.00 162 GLU A CA 1
ATOM 1299 C C . GLU A 1 162 ? 18.923 6.688 -23.161 1.00 97.00 162 GLU A C 1
ATOM 1301 O O . GLU A 1 162 ? 17.975 7.447 -22.950 1.00 97.00 162 GLU A O 1
ATOM 1306 N N . GLU A 1 163 ? 18.896 5.775 -24.136 1.00 96.88 163 GLU A N 1
ATOM 1307 C CA . GLU A 1 163 ? 17.746 5.567 -25.025 1.00 96.88 163 GLU A CA 1
ATOM 1308 C C . GLU A 1 163 ? 16.489 5.160 -24.239 1.00 96.88 163 GLU A C 1
ATOM 1310 O O . GLU A 1 163 ? 15.434 5.782 -24.394 1.00 96.88 163 GLU A O 1
ATOM 1315 N N . LEU A 1 164 ? 16.606 4.184 -23.330 1.00 96.50 164 LEU A N 1
ATOM 1316 C CA . LEU A 1 164 ? 15.493 3.746 -22.480 1.00 96.50 164 LEU A CA 1
ATOM 1317 C C . LEU A 1 164 ? 14.975 4.873 -21.580 1.00 96.50 164 LEU A C 1
ATOM 1319 O O . LEU A 1 164 ? 13.763 5.064 -21.467 1.00 96.50 164 LEU A O 1
ATOM 1323 N N . LEU A 1 165 ? 15.868 5.654 -20.967 1.00 96.88 165 LEU A N 1
ATOM 1324 C CA . LEU A 1 165 ? 15.492 6.798 -20.134 1.00 96.88 165 LEU A CA 1
ATOM 1325 C C . LEU A 1 165 ? 14.814 7.906 -20.950 1.00 96.88 165 LEU A C 1
ATOM 1327 O O . LEU A 1 165 ? 13.872 8.539 -20.464 1.00 96.88 165 LEU A O 1
ATOM 1331 N N . SER A 1 166 ? 15.262 8.138 -22.186 1.00 96.88 166 SER A N 1
ATOM 1332 C CA . SER A 1 166 ? 14.631 9.082 -23.113 1.00 96.88 166 SER A CA 1
ATOM 1333 C C . SER A 1 166 ? 13.195 8.664 -23.443 1.00 96.88 166 SER A C 1
ATOM 1335 O O . SER A 1 166 ? 12.265 9.473 -23.343 1.00 96.88 166 SER A O 1
ATOM 1337 N N . ASP A 1 167 ? 12.988 7.381 -23.735 1.00 94.88 167 ASP A N 1
ATOM 1338 C CA . ASP A 1 167 ? 11.661 6.829 -23.990 1.00 94.88 167 ASP A CA 1
ATOM 1339 C C . ASP A 1 167 ? 10.762 6.881 -22.747 1.00 94.88 167 ASP A C 1
ATOM 1341 O O . ASP A 1 167 ? 9.621 7.338 -22.822 1.00 94.88 167 ASP A O 1
ATOM 1345 N N . MET A 1 168 ? 11.279 6.497 -21.576 1.00 96.69 168 MET A N 1
ATOM 1346 C CA . MET A 1 168 ? 10.538 6.594 -20.314 1.00 96.69 168 MET A CA 1
ATOM 1347 C C . MET A 1 168 ? 10.129 8.034 -20.006 1.00 96.69 168 MET A C 1
ATOM 1349 O O . MET A 1 168 ? 9.015 8.282 -19.543 1.00 96.69 168 MET A O 1
ATOM 1353 N N . LYS A 1 169 ? 10.998 9.011 -20.285 1.00 95.50 169 LYS A N 1
ATOM 1354 C CA . LYS A 1 169 ? 10.660 10.432 -20.152 1.00 95.50 169 LYS A CA 1
ATOM 1355 C C . LYS A 1 169 ? 9.489 10.799 -21.064 1.00 95.50 169 LYS A C 1
ATOM 1357 O O . LYS A 1 169 ? 8.573 11.494 -20.619 1.00 95.50 169 LYS A O 1
ATOM 1362 N N . ALA A 1 170 ? 9.485 10.328 -22.310 1.00 93.12 170 ALA A N 1
ATOM 1363 C CA . ALA A 1 170 ? 8.363 10.537 -23.218 1.00 93.12 170 ALA A CA 1
ATOM 1364 C C . ALA A 1 170 ? 7.072 9.892 -22.679 1.00 93.12 170 ALA A C 1
ATOM 1366 O O . ALA A 1 170 ? 6.025 10.545 -22.670 1.00 93.12 170 ALA A O 1
ATOM 1367 N N . ASP A 1 171 ? 7.145 8.674 -22.146 1.00 91.88 171 ASP A N 1
ATOM 1368 C CA . ASP A 1 171 ? 6.000 7.990 -21.539 1.00 91.88 171 ASP A CA 1
ATOM 1369 C C . ASP A 1 171 ? 5.451 8.768 -20.331 1.00 91.88 171 ASP A C 1
ATOM 1371 O O . ASP A 1 171 ? 4.253 9.056 -20.274 1.00 91.88 171 ASP A O 1
ATOM 1375 N N . VAL A 1 172 ? 6.320 9.226 -19.422 1.00 94.19 172 VAL A N 1
ATOM 1376 C CA . VAL A 1 172 ? 5.943 10.040 -18.251 1.00 94.19 172 VAL A CA 1
ATOM 1377 C C . VAL A 1 172 ? 5.238 11.330 -18.665 1.00 94.19 172 VAL A C 1
ATOM 1379 O O . VAL A 1 172 ? 4.246 11.706 -18.044 1.00 94.19 172 VAL A O 1
ATOM 1382 N N . THR A 1 173 ? 5.679 11.998 -19.736 1.00 93.19 173 THR A N 1
ATOM 1383 C CA . THR A 1 173 ? 4.998 13.220 -20.205 1.00 93.19 173 THR A CA 1
ATOM 1384 C C . THR A 1 173 ? 3.582 12.963 -20.733 1.00 93.19 173 THR A C 1
ATOM 1386 O O . THR A 1 173 ? 2.723 13.839 -20.635 1.00 93.19 173 THR A O 1
ATOM 1389 N N . ARG A 1 174 ? 3.303 11.764 -21.262 1.00 90.62 174 ARG A N 1
ATOM 1390 C CA . ARG A 1 174 ? 1.989 11.380 -21.819 1.00 90.62 174 ARG A CA 1
ATOM 1391 C C . ARG A 1 174 ? 1.065 10.728 -20.790 1.00 90.62 174 ARG A C 1
ATOM 1393 O O . ARG A 1 174 ? -0.156 10.695 -20.972 1.00 90.62 174 ARG A O 1
ATOM 1400 N N . LEU A 1 175 ? 1.637 10.208 -19.711 1.00 90.69 175 LEU A N 1
ATOM 1401 C CA . LEU A 1 175 ? 0.943 9.428 -18.698 1.00 90.69 175 LEU A CA 1
ATOM 1402 C C . LEU A 1 175 ? -0.205 10.194 -18.007 1.00 90.69 175 LEU A C 1
ATOM 1404 O O . LEU A 1 175 ? -1.291 9.619 -17.929 1.00 90.69 175 LEU A O 1
ATOM 1408 N N . PRO A 1 176 ? -0.081 11.484 -17.616 1.00 92.81 176 PRO A N 1
ATOM 1409 C CA . PRO A 1 176 ? -1.189 12.230 -17.010 1.00 92.81 176 PRO A CA 1
ATOM 1410 C C . PRO A 1 176 ? -2.451 12.285 -17.882 1.00 92.81 176 PRO A C 1
ATOM 1412 O O . PRO A 1 176 ? -3.559 12.087 -17.387 1.00 92.81 176 PRO A O 1
ATOM 1415 N N . ALA A 1 177 ? -2.288 12.501 -19.193 1.00 91.19 177 ALA A N 1
ATOM 1416 C CA . ALA A 1 177 ? -3.401 12.565 -20.142 1.00 91.19 177 ALA A CA 1
ATOM 1417 C C . ALA A 1 177 ? -4.074 11.202 -20.365 1.00 91.19 177 ALA A C 1
ATOM 1419 O O . ALA A 1 177 ? -5.253 11.138 -20.710 1.00 91.19 177 ALA A O 1
ATOM 1420 N N . THR A 1 178 ? -3.325 10.116 -20.180 1.00 87.12 178 THR A N 1
ATOM 1421 C CA . THR A 1 178 ? -3.851 8.751 -20.273 1.00 87.12 178 THR A CA 1
ATOM 1422 C C . THR A 1 178 ? -4.581 8.371 -18.986 1.00 87.12 178 THR A C 1
ATOM 1424 O O . THR A 1 178 ? -5.714 7.899 -19.040 1.00 87.12 178 THR A O 1
ATOM 1427 N N . LEU A 1 179 ? -3.974 8.636 -17.823 1.00 87.81 179 LEU A N 1
ATOM 1428 C CA . LEU A 1 179 ? -4.556 8.319 -16.518 1.00 87.81 179 LEU A CA 1
ATOM 1429 C C . LEU A 1 179 ? -5.859 9.073 -16.249 1.00 87.81 179 LEU A C 1
ATOM 1431 O O . LEU A 1 179 ? -6.773 8.500 -15.665 1.00 87.81 179 LEU A O 1
ATOM 1435 N N . SER A 1 180 ? -5.981 10.323 -16.703 1.00 90.06 180 SER A N 1
ATOM 1436 C CA . SER A 1 180 ? -7.201 11.119 -16.507 1.00 90.06 180 SER A CA 1
ATOM 1437 C C . SER A 1 180 ? -8.437 10.534 -17.199 1.00 90.06 180 SER A C 1
ATOM 1439 O O . SER A 1 180 ? -9.562 10.866 -16.829 1.00 90.06 180 SER A O 1
ATOM 1441 N N . ARG A 1 181 ? -8.244 9.653 -18.189 1.00 89.25 181 ARG A N 1
ATOM 1442 C CA . ARG A 1 181 ? -9.327 8.953 -18.894 1.00 89.25 181 ARG A CA 1
ATOM 1443 C C . ARG A 1 181 ? -9.769 7.677 -18.186 1.00 89.25 181 ARG A C 1
ATOM 1445 O O . ARG A 1 181 ? -10.821 7.144 -18.528 1.00 89.25 181 ARG A O 1
ATOM 1452 N N . ILE A 1 182 ? -8.982 7.170 -17.237 1.00 87.62 182 ILE A N 1
ATOM 1453 C CA . ILE A 1 182 ? -9.317 5.950 -16.505 1.00 87.62 182 ILE A CA 1
ATOM 1454 C C . ILE A 1 182 ? -10.455 6.279 -15.531 1.00 87.62 182 ILE A C 1
ATOM 1456 O O . ILE A 1 182 ? -10.283 7.137 -14.662 1.00 87.62 182 ILE A O 1
ATOM 1460 N N . PRO A 1 183 ? -11.614 5.602 -15.627 1.00 88.69 183 PRO A N 1
ATOM 1461 C CA . PRO A 1 183 ? -12.694 5.819 -14.679 1.00 88.69 183 PRO A CA 1
ATOM 1462 C C . PRO A 1 183 ? -12.251 5.471 -13.248 1.00 88.69 183 PRO A C 1
ATOM 1464 O O . PRO A 1 183 ? -11.451 4.544 -13.069 1.00 88.69 183 PRO A O 1
ATOM 1467 N N . PRO A 1 184 ? -12.804 6.138 -12.218 1.00 89.62 184 PRO A N 1
ATOM 1468 C CA . PRO A 1 184 ? -12.506 5.816 -10.827 1.00 89.62 184 PRO A CA 1
ATOM 1469 C C . PRO A 1 184 ? -12.715 4.329 -10.519 1.00 89.62 184 PRO A C 1
ATOM 1471 O O . PRO A 1 184 ? -13.643 3.702 -11.037 1.00 89.62 184 PRO A O 1
ATOM 1474 N N . ILE A 1 185 ? -11.894 3.775 -9.622 1.00 88.81 185 ILE A N 1
ATOM 1475 C CA . ILE A 1 185 ? -11.944 2.355 -9.233 1.00 88.81 185 ILE A CA 1
ATOM 1476 C C . ILE A 1 185 ? -13.355 1.947 -8.785 1.00 88.81 185 ILE A C 1
ATOM 1478 O O . ILE A 1 185 ? -13.847 0.898 -9.191 1.00 88.81 185 ILE A O 1
ATOM 1482 N N . ALA A 1 186 ? -14.042 2.818 -8.042 1.00 88.50 186 ALA A N 1
ATOM 1483 C CA . ALA A 1 186 ? -15.418 2.603 -7.603 1.00 88.50 186 ALA A CA 1
ATOM 1484 C C . ALA A 1 186 ? -16.394 2.329 -8.764 1.00 88.50 186 ALA A C 1
ATOM 1486 O O . ALA A 1 186 ? -17.239 1.439 -8.676 1.00 88.50 186 ALA A O 1
ATOM 1487 N N . ALA A 1 187 ? -16.248 3.056 -9.878 1.00 89.00 187 ALA A N 1
ATOM 1488 C CA . ALA A 1 187 ? -17.066 2.861 -11.071 1.00 89.00 187 ALA A CA 1
ATOM 1489 C C . ALA A 1 187 ? -16.700 1.556 -11.788 1.00 89.00 187 ALA A C 1
ATOM 1491 O O . ALA A 1 187 ? -17.583 0.795 -12.177 1.00 89.00 187 ALA A O 1
ATOM 1492 N N . ARG A 1 188 ? -15.398 1.269 -11.915 1.00 90.38 188 ARG A N 1
ATOM 1493 C CA . ARG A 1 188 ? -14.895 0.061 -12.590 1.00 90.38 188 ARG A CA 1
ATOM 1494 C C . ARG A 1 188 ? -15.293 -1.224 -11.868 1.00 90.38 188 ARG A C 1
ATOM 1496 O O . ARG A 1 188 ? -15.627 -2.207 -12.515 1.00 90.38 188 ARG A O 1
ATOM 1503 N N . LEU A 1 189 ? -15.267 -1.203 -10.539 1.00 90.88 189 LEU A N 1
ATOM 1504 C CA . LEU A 1 189 ? -15.581 -2.353 -9.692 1.00 90.88 189 LEU A CA 1
ATOM 1505 C C . LEU A 1 189 ? -17.050 -2.412 -9.254 1.00 90.88 189 LEU A C 1
ATOM 1507 O O . LEU A 1 189 ? -17.455 -3.380 -8.603 1.00 90.88 189 LEU A O 1
ATOM 1511 N N . GLN A 1 190 ? -17.842 -1.392 -9.610 1.00 87.44 190 GLN A N 1
ATOM 1512 C CA . GLN A 1 190 ? -19.237 -1.230 -9.188 1.00 87.44 190 GLN A CA 1
ATOM 1513 C C . GLN A 1 190 ? -19.392 -1.357 -7.664 1.00 87.44 190 GLN A C 1
ATOM 1515 O O . GLN A 1 190 ? -20.271 -2.054 -7.157 1.00 87.44 190 GLN A O 1
ATOM 1520 N N . MET A 1 191 ? -18.493 -0.710 -6.923 1.00 88.19 191 MET A N 1
ATOM 1521 C CA . MET A 1 191 ? -18.433 -0.760 -5.461 1.00 88.19 191 MET A CA 1
ATOM 1522 C C . MET A 1 191 ? -18.066 0.610 -4.896 1.00 88.19 191 MET A C 1
ATOM 1524 O O . MET A 1 191 ? -17.392 1.396 -5.553 1.00 88.19 191 MET A O 1
ATOM 1528 N N . SER A 1 192 ? -18.479 0.902 -3.663 1.00 88.50 192 SER A N 1
ATOM 1529 C CA . SER A 1 192 ? -18.082 2.134 -2.970 1.00 88.50 192 SER A CA 1
ATOM 1530 C C . SER A 1 192 ? -17.449 1.818 -1.624 1.00 88.50 192 SER A C 1
ATOM 1532 O O . SER A 1 192 ? -17.914 0.927 -0.915 1.00 88.50 192 SER A O 1
ATOM 1534 N N . GLU A 1 193 ? -16.436 2.584 -1.233 1.00 87.25 193 GLU A N 1
ATOM 1535 C CA . GLU A 1 193 ? -15.811 2.458 0.090 1.00 87.25 193 GLU A CA 1
ATOM 1536 C C . GLU A 1 193 ? -16.859 2.600 1.193 1.00 87.25 193 GLU A C 1
ATOM 1538 O O . GLU A 1 193 ? -16.967 1.746 2.067 1.00 87.25 193 GLU A O 1
ATOM 1543 N N . ARG A 1 194 ? -17.754 3.590 1.062 1.00 86.31 194 ARG A N 1
ATOM 1544 C CA . ARG A 1 194 ? -18.885 3.780 1.978 1.00 86.31 194 ARG A CA 1
ATOM 1545 C C . ARG A 1 194 ? -19.726 2.510 2.149 1.00 86.31 194 ARG A C 1
ATOM 1547 O O . ARG A 1 194 ? -20.134 2.230 3.269 1.00 86.31 194 ARG A O 1
ATOM 1554 N N . SER A 1 195 ? -19.973 1.735 1.089 1.00 84.75 195 SER A N 1
ATOM 1555 C CA . SER A 1 195 ? -20.724 0.474 1.204 1.00 84.75 195 SER A CA 1
ATOM 1556 C C . SER A 1 195 ? -19.968 -0.600 1.991 1.00 84.75 195 SER A C 1
ATOM 1558 O O . SER A 1 195 ? -20.586 -1.325 2.765 1.00 84.75 195 SER A O 1
ATOM 1560 N N . ILE A 1 196 ? -18.639 -0.669 1.866 1.00 85.69 196 ILE A N 1
ATOM 1561 C CA . ILE A 1 196 ? -17.802 -1.594 2.646 1.00 85.69 196 ILE A CA 1
ATOM 1562 C C . ILE A 1 196 ? -17.885 -1.228 4.127 1.00 85.69 196 ILE A C 1
ATOM 1564 O O . ILE A 1 196 ? -18.218 -2.074 4.954 1.00 85.69 196 ILE A O 1
ATOM 1568 N N . LEU A 1 197 ? -17.654 0.046 4.448 1.00 86.50 197 LEU A N 1
ATOM 1569 C CA . LEU A 1 197 ? -17.655 0.533 5.828 1.00 86.50 197 LEU A CA 1
ATOM 1570 C C . LEU A 1 197 ? -19.047 0.439 6.459 1.00 86.50 197 LEU A C 1
ATOM 1572 O O . LEU A 1 197 ? -19.173 0.061 7.619 1.00 86.50 197 LEU A O 1
ATOM 1576 N N . SER A 1 198 ? -20.104 0.714 5.689 1.00 85.62 198 SER A N 1
ATOM 1577 C CA . SER A 1 198 ? -21.484 0.568 6.157 1.00 85.62 198 SER A CA 1
ATOM 1578 C C . SER A 1 198 ? -21.812 -0.879 6.519 1.00 85.62 198 SER A C 1
ATOM 1580 O O . SER A 1 198 ? -22.442 -1.105 7.547 1.00 85.62 198 SER A O 1
ATOM 1582 N N . ARG A 1 199 ? -21.361 -1.861 5.723 1.00 85.56 199 ARG A N 1
ATOM 1583 C CA . ARG A 1 199 ? -21.535 -3.289 6.049 1.00 85.56 199 ARG A CA 1
ATOM 1584 C C . ARG A 1 199 ? -20.800 -3.684 7.327 1.00 85.56 199 ARG A C 1
ATOM 1586 O O . ARG A 1 199 ? -21.287 -4.534 8.054 1.00 85.56 199 ARG A O 1
ATOM 1593 N N . LEU A 1 200 ? -19.657 -3.059 7.612 1.00 84.06 200 LEU A N 1
ATOM 1594 C CA . LEU A 1 200 ? -18.920 -3.277 8.861 1.00 84.06 200 LEU A CA 1
ATOM 1595 C C . LEU A 1 200 ? -19.553 -2.549 10.060 1.00 84.06 200 LEU A C 1
ATOM 1597 O O . LEU A 1 200 ? -19.345 -2.952 11.200 1.00 84.06 200 LEU A O 1
ATOM 1601 N N . ALA A 1 201 ? -20.299 -1.465 9.832 1.00 82.88 201 ALA A N 1
ATOM 1602 C CA . ALA A 1 201 ? -20.984 -0.713 10.886 1.00 82.88 201 ALA A CA 1
ATOM 1603 C C . ALA A 1 201 ? -22.281 -1.395 11.343 1.00 82.88 201 ALA A C 1
ATOM 1605 O O . ALA A 1 201 ? -22.621 -1.368 12.527 1.00 82.88 201 ALA A O 1
ATOM 1606 N N . SER A 1 202 ? -23.006 -2.012 10.413 1.00 72.25 202 SER A N 1
ATOM 1607 C CA . SER A 1 202 ? -24.206 -2.788 10.706 1.00 72.25 202 SER A CA 1
ATOM 1608 C C . SER A 1 202 ? -23.807 -4.162 11.245 1.00 72.25 202 SER A C 1
ATOM 1610 O O . SER A 1 202 ? -23.277 -4.984 10.504 1.00 72.25 202 SER A O 1
ATOM 1612 N N . LYS A 1 203 ? -24.068 -4.433 12.534 1.00 62.50 203 LYS A N 1
ATOM 1613 C CA . LYS A 1 203 ? -23.972 -5.792 13.100 1.00 62.50 203 LYS A CA 1
ATOM 1614 C C . LYS A 1 203 ? -24.666 -6.771 12.153 1.00 62.50 203 LYS A C 1
ATOM 1616 O O . LYS A 1 203 ? -25.822 -6.541 11.813 1.00 62.50 203 LYS A O 1
ATOM 1621 N N . GLY A 1 204 ? -23.962 -7.825 11.740 1.00 54.75 204 GLY A N 1
ATOM 1622 C CA . GLY A 1 204 ? -24.435 -8.811 10.771 1.00 54.75 204 GLY A CA 1
ATOM 1623 C C . GLY A 1 204 ? -25.771 -9.449 11.151 1.00 54.75 204 GLY A C 1
ATOM 1624 O O . GLY A 1 204 ? -25.805 -10.496 11.788 1.00 54.75 204 GLY A O 1
ATOM 1625 N N . THR A 1 205 ? -26.871 -8.830 10.727 1.00 44.72 205 THR A N 1
ATOM 1626 C CA . THR A 1 205 ? -28.187 -9.471 10.627 1.00 44.72 205 THR A CA 1
ATOM 1627 C C . THR A 1 205 ? -28.361 -10.198 9.296 1.00 44.72 205 THR A C 1
ATOM 1629 O O . THR A 1 205 ? -29.286 -10.990 9.165 1.00 44.72 205 THR A O 1
ATOM 1632 N N . ASP A 1 206 ? -27.458 -9.993 8.333 1.00 44.75 206 ASP A N 1
ATOM 1633 C CA . ASP A 1 206 ? -27.444 -10.741 7.080 1.00 44.75 206 ASP A CA 1
ATOM 1634 C C . ASP A 1 206 ? -26.525 -11.958 7.203 1.00 44.75 206 ASP A C 1
ATOM 1636 O O . ASP A 1 206 ? -25.302 -11.876 7.069 1.00 44.75 206 ASP A O 1
ATOM 1640 N N . SER A 1 207 ? -27.135 -13.119 7.438 1.00 37.50 207 SER A N 1
ATOM 1641 C CA . SER A 1 207 ? -26.523 -14.426 7.219 1.00 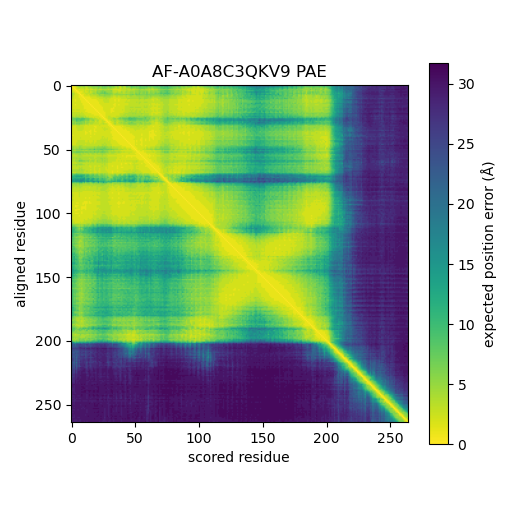37.50 207 SER A CA 1
ATOM 1642 C C . SER A 1 207 ? -26.318 -14.647 5.716 1.00 37.50 207 SER A C 1
ATOM 1644 O O . SER A 1 207 ? -27.028 -15.431 5.086 1.00 37.50 207 SER A O 1
ATOM 1646 N N . HIS A 1 208 ? -25.379 -13.927 5.106 1.00 41.84 208 HIS A N 1
ATOM 1647 C CA . HIS A 1 208 ? -24.939 -14.267 3.761 1.00 41.84 208 HIS A CA 1
ATOM 1648 C C . HIS A 1 208 ? -24.083 -15.541 3.842 1.00 41.84 208 HIS A C 1
ATOM 1650 O O . HIS A 1 208 ? -23.109 -15.561 4.601 1.00 41.84 208 HIS A O 1
ATOM 1656 N N . PRO A 1 209 ? -24.414 -16.613 3.095 1.00 37.69 209 PRO A N 1
ATOM 1657 C CA . PRO A 1 209 ? -23.540 -17.774 3.015 1.00 37.69 209 PRO A CA 1
ATOM 1658 C C . PRO A 1 209 ? -22.161 -17.327 2.507 1.00 37.69 209 PRO A C 1
ATOM 1660 O O . PRO A 1 209 ? -22.095 -16.454 1.633 1.00 37.69 209 PRO A O 1
ATOM 1663 N N . PRO A 1 210 ? -21.059 -17.886 3.043 1.00 40.78 210 PRO A N 1
ATOM 1664 C CA . PRO A 1 210 ? -19.728 -17.559 2.555 1.00 40.78 210 PRO A CA 1
ATOM 1665 C C . PRO A 1 210 ? -19.679 -17.843 1.046 1.00 40.78 210 PRO A C 1
ATOM 1667 O O . PRO A 1 210 ? -20.119 -18.917 0.624 1.00 40.78 210 PRO A O 1
ATOM 1670 N N . PRO A 1 211 ? -19.194 -16.905 0.213 1.00 45.12 211 PRO A N 1
ATOM 1671 C CA . PRO A 1 211 ? -19.070 -17.151 -1.213 1.00 45.12 211 PRO A CA 1
ATOM 1672 C C . PRO A 1 211 ? -18.150 -18.356 -1.431 1.00 45.12 211 PRO A C 1
ATOM 1674 O O . PRO A 1 211 ? -17.030 -18.406 -0.923 1.00 45.12 211 PRO A O 1
ATOM 1677 N N . SER A 1 212 ? -18.638 -19.349 -2.170 1.00 39.28 212 SER A N 1
ATOM 1678 C CA . SER A 1 212 ? -17.837 -20.484 -2.616 1.00 39.28 212 SER A CA 1
ATOM 1679 C C . SER A 1 212 ? -16.787 -19.982 -3.607 1.00 39.28 212 SER A C 1
ATOM 1681 O O . SER A 1 212 ? -17.122 -19.613 -4.734 1.00 39.28 212 SER A O 1
ATOM 1683 N N . PHE A 1 213 ? -15.525 -19.932 -3.190 1.00 44.41 213 PHE A N 1
ATOM 1684 C CA . PHE A 1 213 ? -14.419 -19.575 -4.072 1.00 44.41 213 PHE A CA 1
ATOM 1685 C C . PHE A 1 213 ? -14.005 -20.787 -4.923 1.00 44.41 213 PHE A C 1
ATOM 1687 O O . PHE A 1 213 ? -13.837 -21.877 -4.369 1.00 44.41 213 PHE A O 1
ATOM 1694 N N . PRO A 1 214 ? -13.779 -20.634 -6.241 1.00 38.75 214 PRO A N 1
ATOM 1695 C CA . PRO A 1 214 ? -12.983 -21.602 -6.983 1.00 38.75 214 PRO A CA 1
ATOM 1696 C C . PRO A 1 214 ? -11.530 -21.542 -6.471 1.00 38.75 214 PRO A C 1
ATOM 1698 O O . PRO A 1 214 ? -11.030 -20.446 -6.197 1.00 38.75 214 PRO A O 1
ATOM 1701 N N . PRO A 1 215 ? -10.834 -22.681 -6.310 1.00 40.47 215 PRO A N 1
ATOM 1702 C CA . PRO A 1 215 ? -9.447 -22.686 -5.863 1.00 40.47 215 PRO A CA 1
ATOM 1703 C C . PRO A 1 215 ? -8.570 -21.985 -6.908 1.00 40.47 215 PRO A C 1
ATOM 1705 O O . PRO A 1 215 ? -8.312 -22.515 -7.986 1.00 40.47 215 PRO A O 1
ATOM 1708 N N . GLY A 1 216 ? -8.134 -20.766 -6.594 1.00 38.59 216 GLY A N 1
ATOM 1709 C CA . GLY A 1 216 ? -7.077 -20.083 -7.333 1.00 38.59 216 GLY A CA 1
ATOM 1710 C C . GLY A 1 216 ? -5.713 -20.747 -7.085 1.00 38.59 216 GLY A C 1
ATOM 1711 O O . GLY A 1 216 ? -5.543 -21.451 -6.087 1.00 38.59 216 GLY A O 1
ATOM 1712 N N . PRO A 1 217 ? -4.710 -20.504 -7.946 1.00 46.94 217 PRO A N 1
ATOM 1713 C CA . PRO A 1 217 ? -3.427 -21.221 -7.958 1.00 46.94 217 PRO A CA 1
ATOM 1714 C C . PRO A 1 217 ? -2.510 -20.982 -6.739 1.00 46.94 217 PRO A C 1
ATOM 1716 O O . PRO A 1 217 ? -1.386 -21.473 -6.720 1.00 46.94 217 PRO A O 1
ATOM 1719 N N . TYR A 1 218 ? -2.979 -20.282 -5.703 1.00 42.12 218 TYR A N 1
ATOM 1720 C CA . TYR A 1 218 ? -2.238 -20.017 -4.463 1.00 42.12 218 TYR A CA 1
ATOM 1721 C C . TYR A 1 218 ? -2.929 -20.589 -3.213 1.00 42.12 218 TYR A C 1
ATOM 1723 O O . TYR A 1 218 ? -2.811 -20.033 -2.121 1.00 42.12 218 TYR A O 1
ATOM 1731 N N . ALA A 1 219 ? -3.662 -21.699 -3.343 1.00 36.53 219 ALA A N 1
ATOM 1732 C CA . ALA A 1 219 ? -4.167 -22.423 -2.180 1.00 36.53 219 ALA A CA 1
ATOM 1733 C C . ALA A 1 219 ? -3.017 -23.140 -1.444 1.00 36.53 219 ALA A C 1
ATOM 1735 O O . ALA A 1 219 ? -2.333 -24.002 -1.995 1.00 36.53 219 ALA A O 1
ATOM 1736 N N . THR A 1 220 ? -2.826 -22.791 -0.172 1.00 41.91 220 THR A N 1
ATOM 1737 C CA . THR A 1 220 ? -2.029 -23.556 0.797 1.00 41.91 220 THR A CA 1
ATOM 1738 C C . THR A 1 220 ? -2.495 -25.020 0.851 1.00 41.91 220 THR A C 1
ATOM 1740 O O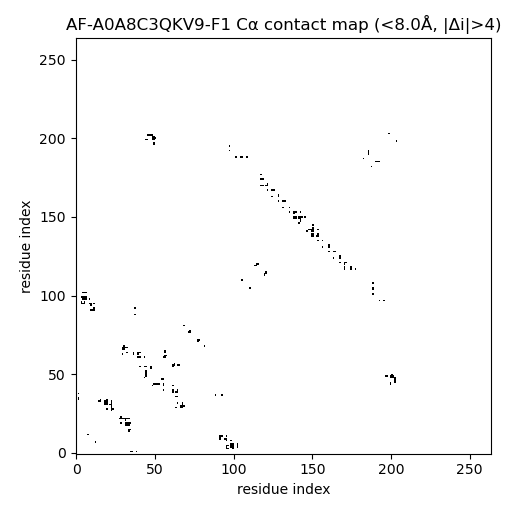 . THR A 1 220 ? -3.708 -25.245 0.868 1.00 41.91 220 THR A O 1
ATOM 1743 N N . PRO A 1 221 ? -1.590 -26.017 0.913 1.00 33.09 221 PRO A N 1
ATOM 1744 C CA . PRO A 1 221 ? -1.972 -27.426 0.877 1.00 33.09 221 PRO A CA 1
ATOM 1745 C C . PRO A 1 221 ? -2.917 -27.793 2.039 1.00 33.09 221 PRO A C 1
ATOM 1747 O O . PRO A 1 221 ? -2.649 -27.428 3.189 1.00 33.09 221 PRO A O 1
ATOM 1750 N N . PRO A 1 222 ? -4.007 -28.537 1.773 1.00 38.22 222 PRO A N 1
ATOM 1751 C CA . PRO A 1 222 ? -4.954 -28.979 2.786 1.00 38.22 222 PRO A CA 1
ATOM 1752 C C . PRO A 1 222 ? -4.369 -30.177 3.533 1.00 38.22 222 PRO A C 1
ATOM 1754 O O . PRO A 1 222 ? -4.669 -31.328 3.237 1.00 38.22 222 PRO A O 1
ATOM 1757 N N . SER A 1 223 ? -3.494 -29.921 4.498 1.00 40.56 223 SER A N 1
ATOM 1758 C CA . SER A 1 223 ? -3.037 -30.968 5.411 1.00 40.56 223 SER A CA 1
ATOM 1759 C C . SER A 1 223 ? -2.831 -30.433 6.821 1.00 40.56 223 SER A C 1
ATOM 1761 O O . SER A 1 223 ? -1.775 -30.632 7.409 1.00 40.56 223 SER A O 1
ATOM 1763 N N . TYR A 1 224 ? -3.838 -29.745 7.363 1.00 36.75 224 TYR A N 1
ATOM 1764 C CA . TYR A 1 224 ? -4.088 -29.704 8.807 1.00 36.75 224 TYR A CA 1
ATOM 1765 C C . TYR A 1 224 ? -5.465 -29.080 9.081 1.00 36.75 224 TYR A C 1
ATOM 1767 O O . TYR A 1 224 ? -5.642 -27.876 8.918 1.00 36.75 224 TYR A O 1
ATOM 1775 N N . GLY A 1 225 ? -6.445 -29.891 9.487 1.00 31.30 225 GLY A N 1
ATOM 1776 C CA . GLY A 1 225 ? -7.754 -29.411 9.951 1.00 31.30 225 GLY A CA 1
ATOM 1777 C C . GLY A 1 225 ? -8.920 -30.219 9.392 1.00 31.30 225 GLY A C 1
ATOM 1778 O O . GLY A 1 225 ? -9.490 -29.859 8.367 1.00 31.30 225 GLY A O 1
ATOM 1779 N N . GLY A 1 226 ? -9.267 -31.320 10.063 1.00 29.38 226 GLY A N 1
ATOM 1780 C CA . GLY A 1 226 ? -10.436 -32.131 9.732 1.00 29.38 226 GLY A CA 1
ATOM 1781 C C . GLY A 1 226 ? -11.738 -31.365 9.965 1.00 29.38 226 GLY A C 1
ATOM 1782 O O . GLY A 1 226 ? -12.019 -30.913 11.074 1.00 29.38 226 GLY A O 1
ATOM 1783 N N . THR A 1 227 ? -12.535 -31.232 8.911 1.00 32.03 227 THR A N 1
ATOM 1784 C CA . THR A 1 227 ? -13.923 -30.776 8.949 1.00 32.03 227 THR A CA 1
ATOM 1785 C C . THR A 1 227 ? -14.831 -31.911 9.425 1.00 32.03 227 THR A C 1
ATOM 1787 O O . THR A 1 227 ? -14.831 -33.006 8.866 1.00 32.03 227 THR A O 1
ATOM 1790 N N . PHE A 1 228 ? -15.632 -31.642 10.458 1.00 33.62 228 PHE A N 1
ATOM 1791 C CA . PHE A 1 228 ? -16.747 -32.496 10.865 1.00 33.62 228 PHE A CA 1
ATOM 1792 C C . PHE A 1 228 ? -17.854 -32.413 9.806 1.00 33.62 228 PHE A C 1
ATOM 1794 O O . PHE A 1 228 ? -18.599 -31.437 9.750 1.00 33.62 228 PHE A O 1
ATOM 1801 N N . GLY A 1 229 ? -17.943 -33.437 8.959 1.00 34.41 229 GLY A N 1
ATOM 1802 C CA . GLY A 1 229 ? -19.060 -33.678 8.051 1.00 34.41 229 GLY A CA 1
ATOM 1803 C C . GLY A 1 229 ? -19.745 -34.996 8.404 1.00 34.41 229 GLY A C 1
ATOM 1804 O O . GLY A 1 229 ? -19.085 -35.989 8.702 1.00 34.41 229 GLY A O 1
ATOM 1805 N N . THR A 1 230 ? -21.074 -34.993 8.395 1.00 38.50 230 THR A N 1
ATOM 1806 C CA . THR A 1 230 ? -21.941 -36.166 8.584 1.00 38.50 230 THR A CA 1
ATOM 1807 C C . THR A 1 230 ? -21.599 -37.291 7.597 1.00 38.50 230 THR A C 1
ATOM 1809 O O . THR A 1 230 ? -21.467 -37.001 6.404 1.00 38.50 230 THR A O 1
ATOM 1812 N N . PRO A 1 231 ? -21.496 -38.564 8.026 1.00 38.66 231 PRO A N 1
ATOM 1813 C CA . PRO A 1 231 ? -21.229 -39.659 7.103 1.00 38.66 231 PRO A CA 1
ATOM 1814 C C . PRO A 1 231 ? -22.480 -39.998 6.266 1.00 38.66 231 PRO A C 1
ATOM 1816 O O . PRO A 1 231 ? -23.602 -39.891 6.768 1.00 38.66 231 PRO A O 1
ATOM 1819 N N . PRO A 1 232 ? -22.314 -40.423 5.001 1.00 37.81 232 PRO A N 1
ATOM 1820 C CA . PRO A 1 232 ? -23.413 -40.911 4.178 1.00 37.81 232 PRO A CA 1
ATOM 1821 C C . PRO A 1 232 ? -23.930 -42.264 4.694 1.00 37.81 232 PRO A C 1
ATOM 1823 O O . PRO A 1 232 ? -23.187 -43.060 5.273 1.00 37.81 232 PRO A O 1
ATOM 1826 N N . ALA A 1 233 ? -25.219 -42.530 4.476 1.00 36.00 233 ALA A N 1
ATOM 1827 C CA . ALA A 1 233 ? -25.866 -43.774 4.877 1.00 36.00 233 ALA A CA 1
ATOM 1828 C C . ALA A 1 233 ? -25.252 -44.978 4.136 1.00 36.00 233 ALA A C 1
ATOM 1830 O O . ALA A 1 233 ? -25.300 -45.035 2.909 1.00 36.00 233 ALA A O 1
ATOM 1831 N N . GLY A 1 234 ? -24.696 -45.941 4.884 1.00 49.66 234 GLY A N 1
ATOM 1832 C CA . GLY A 1 234 ? -24.299 -47.253 4.352 1.00 49.66 234 GLY A CA 1
ATOM 1833 C C . GLY A 1 234 ? -22.901 -47.773 4.709 1.00 49.66 234 GLY A C 1
ATOM 1834 O O . GLY A 1 234 ? -22.570 -48.877 4.287 1.00 49.66 234 GLY A O 1
ATOM 1835 N N . ALA A 1 235 ? -22.078 -47.052 5.478 1.00 42.47 235 ALA A N 1
ATOM 1836 C CA . ALA A 1 235 ? -20.742 -47.533 5.856 1.00 42.47 235 ALA A CA 1
ATOM 1837 C C . ALA A 1 235 ? -20.716 -48.185 7.255 1.00 42.47 235 ALA A C 1
ATOM 1839 O O . ALA A 1 235 ? -21.168 -47.602 8.239 1.00 42.47 235 ALA A O 1
ATOM 1840 N N . LEU A 1 236 ? -20.168 -49.403 7.323 1.00 40.50 236 LEU A N 1
ATOM 1841 C CA . LEU A 1 236 ? -19.926 -50.181 8.545 1.00 40.50 236 LEU A CA 1
ATOM 1842 C C . LEU A 1 236 ? -18.933 -49.465 9.489 1.00 40.50 236 LEU A C 1
ATOM 1844 O O . LEU A 1 236 ? -17.982 -48.849 9.003 1.00 40.50 236 LEU A O 1
ATOM 1848 N N . PRO A 1 237 ? -19.101 -49.557 10.823 1.00 45.00 237 PRO A N 1
ATOM 1849 C CA . PRO A 1 237 ? -18.222 -48.872 11.768 1.00 45.00 237 PRO A CA 1
ATOM 1850 C C . PRO A 1 237 ? -16.841 -49.554 11.865 1.00 45.00 237 PRO A C 1
ATOM 1852 O O . PRO A 1 237 ? -16.780 -50.781 11.990 1.00 45.00 237 PRO A O 1
ATOM 1855 N N . PRO A 1 238 ? -15.725 -48.796 11.875 1.00 45.12 238 PRO A N 1
ATOM 1856 C CA . PRO A 1 238 ? -14.423 -49.311 12.286 1.00 45.12 238 PRO A CA 1
ATOM 1857 C C . PRO A 1 238 ? -14.381 -49.528 13.812 1.00 45.12 238 PRO A C 1
ATOM 1859 O O . PRO A 1 238 ? -15.016 -48.777 14.558 1.00 45.12 238 PRO A O 1
ATOM 1862 N N . PRO A 1 239 ? -13.626 -50.522 14.310 1.00 39.41 239 PRO A N 1
ATOM 1863 C CA . PRO A 1 239 ? -13.563 -50.830 15.731 1.00 39.41 239 PRO A CA 1
ATOM 1864 C C . PRO A 1 239 ? -12.620 -49.869 16.469 1.00 39.41 239 PRO A C 1
ATOM 1866 O O . PRO A 1 239 ? -11.485 -49.658 16.053 1.00 39.41 239 PRO A O 1
ATOM 1869 N N . GLY A 1 240 ? -13.069 -49.361 17.619 1.00 39.66 240 GLY A N 1
ATOM 1870 C CA . GLY A 1 240 ? -12.188 -48.821 18.659 1.00 39.66 240 GLY A CA 1
ATOM 1871 C C . GLY A 1 240 ? -12.041 -47.298 18.689 1.00 39.66 240 GLY A C 1
ATOM 1872 O O . GLY A 1 240 ? -11.079 -46.741 18.176 1.00 39.66 240 GLY A O 1
ATOM 1873 N N . GLY A 1 241 ? -12.949 -46.634 19.406 1.00 35.97 241 GLY A N 1
ATOM 1874 C CA . GLY A 1 241 ? -12.785 -45.253 19.860 1.00 35.97 241 GLY A CA 1
ATOM 1875 C C . GLY A 1 241 ? -13.792 -44.942 20.964 1.00 35.97 241 GLY A C 1
ATOM 1876 O O . GLY A 1 241 ? -14.975 -44.767 20.689 1.00 35.97 241 GLY A O 1
ATOM 1877 N N . ALA A 1 242 ? -13.345 -44.925 22.221 1.00 37.19 242 ALA A N 1
ATOM 1878 C CA . ALA A 1 242 ? -14.178 -44.561 23.364 1.00 37.19 242 ALA A CA 1
ATOM 1879 C C . ALA A 1 242 ? -14.567 -43.074 23.277 1.00 37.19 242 ALA A C 1
ATOM 1881 O O . ALA A 1 242 ? -13.708 -42.194 23.303 1.00 37.19 242 ALA A O 1
ATOM 1882 N N . ASN A 1 243 ? -15.867 -42.805 23.155 1.00 35.56 243 ASN A N 1
ATOM 1883 C CA . ASN A 1 243 ? -16.431 -41.466 23.035 1.00 35.56 243 ASN A CA 1
ATOM 1884 C C . ASN A 1 243 ? -16.915 -40.990 24.416 1.00 35.56 243 ASN A C 1
ATOM 1886 O O . ASN A 1 243 ? -17.925 -41.469 24.926 1.00 35.56 243 ASN A O 1
ATOM 1890 N N . TYR A 1 244 ? -16.192 -40.045 25.023 1.00 38.97 244 TYR A N 1
ATOM 1891 C CA . TYR A 1 244 ? -16.478 -39.481 26.354 1.00 38.97 244 TYR A CA 1
ATOM 1892 C C . TYR A 1 244 ? -17.743 -38.593 26.417 1.00 38.97 244 TYR A C 1
ATOM 1894 O O . TYR A 1 244 ? -18.017 -37.991 27.450 1.00 38.97 244 TYR A O 1
ATOM 1902 N N . SER A 1 245 ? -18.541 -38.519 25.345 1.00 33.34 245 SER A N 1
ATOM 1903 C CA . SER A 1 245 ? -19.760 -37.699 25.276 1.00 33.34 245 SER A CA 1
ATOM 1904 C C . SER A 1 245 ? -21.073 -38.478 25.483 1.00 33.34 245 SER A C 1
ATOM 1906 O O . SER A 1 245 ? -22.146 -37.919 25.262 1.00 33.34 245 SER A O 1
ATOM 1908 N N . GLN A 1 246 ? -21.027 -39.749 25.900 1.00 39.81 246 GLN A N 1
ATOM 1909 C CA . GLN A 1 246 ? -22.223 -40.556 26.198 1.00 39.81 246 GLN A CA 1
ATOM 1910 C C . GLN A 1 246 ? -22.253 -41.049 27.652 1.00 39.81 246 GLN A C 1
ATOM 1912 O O . GLN A 1 246 ? -22.214 -42.248 27.913 1.00 39.81 246 GLN A O 1
ATOM 1917 N N . MET A 1 247 ? -22.368 -40.130 28.614 1.00 34.75 247 MET A N 1
ATOM 1918 C CA . MET A 1 247 ? -22.922 -40.477 29.929 1.00 34.75 247 MET A CA 1
ATOM 1919 C C . MET A 1 247 ? -24.311 -39.835 30.089 1.00 34.75 247 MET A C 1
ATOM 1921 O O . MET A 1 247 ? -24.451 -38.641 29.819 1.00 34.75 247 MET A O 1
ATOM 1925 N N . PRO A 1 248 ? -25.347 -40.605 30.478 1.00 36.28 248 PRO A N 1
ATOM 1926 C CA . PRO A 1 248 ? -26.705 -40.094 30.654 1.00 36.28 248 PRO A CA 1
ATOM 1927 C C . PRO A 1 248 ? -26.836 -39.251 31.939 1.00 36.28 248 PRO A C 1
ATOM 1929 O O . PRO A 1 248 ? -26.068 -39.448 32.883 1.00 36.28 248 PRO A O 1
ATOM 1932 N N . PRO A 1 249 ? -27.808 -38.320 32.013 1.00 42.41 249 PRO A N 1
ATOM 1933 C CA . PRO A 1 249 ? -27.988 -37.457 33.171 1.00 42.41 249 PRO A CA 1
ATOM 1934 C C . PRO A 1 249 ? -28.831 -38.155 34.246 1.00 42.41 249 PRO A C 1
ATOM 1936 O O . PRO A 1 249 ? -29.947 -38.595 33.979 1.00 42.41 249 PRO A O 1
ATOM 1939 N N . GLY A 1 250 ? -28.328 -38.198 35.480 1.00 28.80 250 GLY A N 1
ATOM 1940 C CA . GLY A 1 250 ? -29.149 -38.502 36.653 1.00 28.80 250 GLY A CA 1
ATOM 1941 C C . GLY A 1 250 ? -28.366 -39.093 37.821 1.00 28.80 250 GLY A C 1
ATOM 1942 O O . GLY A 1 250 ? -27.943 -40.239 37.767 1.00 28.80 250 GLY A O 1
ATOM 1943 N N . SER A 1 251 ? -28.202 -38.331 38.903 1.00 29.64 251 SER A N 1
ATOM 1944 C CA . SER A 1 251 ? -29.072 -38.455 40.081 1.00 29.64 251 SER A CA 1
ATOM 1945 C C . SER A 1 251 ? -28.590 -37.493 41.173 1.00 29.64 251 SER A C 1
ATOM 1947 O O . SER A 1 251 ? -27.451 -37.568 41.628 1.00 29.64 251 SER A O 1
ATOM 1949 N N . PHE A 1 252 ? -29.468 -36.585 41.595 1.00 29.66 252 PHE A N 1
ATOM 1950 C CA . PHE A 1 252 ? -29.311 -35.802 42.819 1.00 29.66 252 PHE A CA 1
ATOM 1951 C C . PHE A 1 252 ? -29.418 -36.727 44.039 1.00 29.66 252 PHE A C 1
ATOM 1953 O O . PHE A 1 252 ? -30.358 -37.518 44.108 1.00 29.66 252 PHE A O 1
ATOM 1960 N N . ILE A 1 253 ? -28.528 -36.567 45.023 1.00 32.69 253 ILE A N 1
ATOM 1961 C CA . ILE A 1 253 ? -28.833 -36.828 46.436 1.00 32.69 253 ILE A CA 1
ATOM 1962 C C . ILE A 1 253 ? -28.291 -35.657 47.259 1.00 32.69 253 ILE A C 1
ATOM 1964 O O . ILE A 1 253 ? -27.096 -35.369 47.260 1.00 32.69 253 ILE A O 1
ATOM 1968 N N . SER A 1 254 ? -29.221 -34.981 47.929 1.00 31.73 254 SER A N 1
ATOM 1969 C CA . SER A 1 254 ? -29.006 -33.956 48.945 1.00 31.73 254 SER A CA 1
ATOM 1970 C C . SER A 1 254 ? -28.422 -34.552 50.228 1.00 31.73 254 SER A C 1
ATOM 1972 O O . SER A 1 254 ? -28.799 -35.650 50.633 1.00 31.73 254 SER A O 1
ATOM 1974 N N . GLY A 1 255 ? -27.577 -33.785 50.914 1.00 29.41 255 GLY A N 1
ATOM 1975 C CA . GLY A 1 255 ? -27.150 -34.044 52.288 1.00 29.41 255 GLY A CA 1
ATOM 1976 C C . GLY A 1 255 ? -26.845 -32.725 52.991 1.00 29.41 255 GLY A C 1
ATOM 1977 O O . GLY A 1 255 ? -25.752 -32.186 52.863 1.00 29.41 255 GLY A O 1
ATOM 1978 N N . GLU A 1 256 ? -27.850 -32.189 53.673 1.00 32.56 256 GLU A N 1
ATOM 1979 C CA . GLU A 1 256 ? -27.804 -31.002 54.530 1.00 32.56 256 GLU A CA 1
ATOM 1980 C C . GLU A 1 256 ? -27.379 -31.414 55.957 1.00 32.56 256 GLU A C 1
ATOM 1982 O O . GLU A 1 256 ? -27.808 -32.470 56.423 1.00 32.56 256 GLU A O 1
ATOM 1987 N N . GLY A 1 257 ? -26.564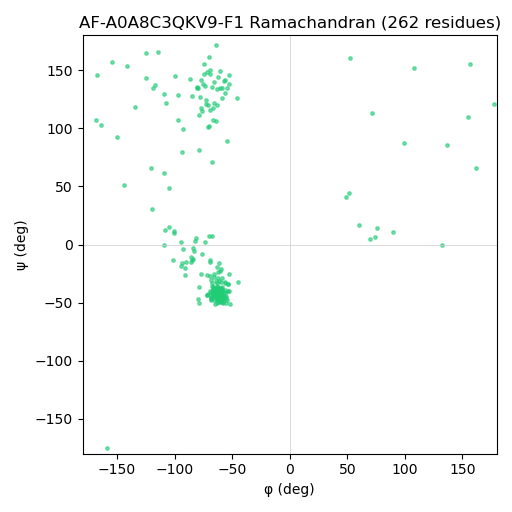 -30.609 56.663 1.00 30.98 257 GLY A N 1
ATOM 1988 C CA . GLY A 1 257 ? -26.289 -30.842 58.095 1.00 30.98 257 GLY A CA 1
ATOM 1989 C C . GLY A 1 257 ? -25.057 -30.173 58.738 1.00 30.98 257 GLY A C 1
ATOM 1990 O O . GLY A 1 257 ? -24.159 -30.887 59.160 1.00 30.98 257 GLY A O 1
ATOM 1991 N N . THR A 1 258 ? -25.060 -28.831 58.820 1.00 40.66 258 THR A N 1
ATOM 1992 C CA . THR A 1 258 ? -24.659 -27.947 59.964 1.00 40.66 258 THR A CA 1
ATOM 1993 C C . THR A 1 258 ? -23.285 -28.042 60.715 1.00 40.66 258 THR A C 1
ATOM 1995 O O . THR A 1 258 ? -22.566 -29.028 60.621 1.00 40.66 258 THR A O 1
ATOM 1998 N N . PRO A 1 259 ? -22.865 -26.961 61.440 1.00 55.88 259 PRO A N 1
ATOM 1999 C CA . PRO A 1 259 ? -21.458 -26.558 61.625 1.00 55.88 259 PRO A CA 1
ATOM 2000 C C . PRO A 1 259 ? -20.910 -26.648 63.071 1.00 55.88 259 PRO A C 1
ATOM 2002 O O . PRO A 1 259 ? -21.666 -26.670 64.036 1.00 55.88 259 PRO A O 1
ATOM 2005 N N . ALA A 1 260 ? -19.582 -26.571 63.223 1.00 38.41 260 ALA A N 1
ATOM 2006 C CA . ALA A 1 260 ? -18.838 -26.156 64.430 1.00 38.41 260 ALA A CA 1
ATOM 2007 C C . ALA A 1 260 ? -17.370 -25.932 64.008 1.00 38.41 260 ALA A C 1
ATOM 2009 O O . ALA A 1 260 ? -16.896 -26.631 63.123 1.00 38.41 260 ALA A O 1
ATOM 2010 N N . GLY A 1 261 ? -16.548 -25.019 64.513 1.00 32.72 261 GLY A N 1
ATOM 2011 C CA . GLY A 1 261 ? -16.521 -24.177 65.702 1.00 32.72 261 GLY A CA 1
ATOM 2012 C C . GLY A 1 261 ? -15.035 -23.820 65.922 1.00 32.72 261 GLY A C 1
ATOM 2013 O O . GLY A 1 261 ? -14.155 -24.502 65.404 1.00 32.72 261 GLY A O 1
ATOM 2014 N N . GLY A 1 262 ? -14.755 -22.710 66.599 1.00 34.50 262 GLY A N 1
ATOM 2015 C CA . GLY A 1 262 ? -13.441 -22.062 66.657 1.00 34.50 262 GLY A CA 1
ATOM 2016 C C . GLY A 1 262 ? -12.265 -22.821 67.303 1.00 34.50 262 GLY A C 1
ATOM 2017 O O . GLY A 1 262 ? -12.422 -23.810 68.011 1.00 34.50 262 GLY A O 1
ATOM 2018 N N . THR A 1 263 ? -11.098 -22.184 67.130 1.00 38.94 263 THR A N 1
ATOM 2019 C CA . THR A 1 263 ? -9.869 -22.185 67.957 1.00 38.94 263 THR A CA 1
ATOM 2020 C C . THR A 1 263 ? -8.988 -23.440 68.004 1.00 38.94 263 THR A C 1
ATOM 2022 O O . THR A 1 263 ? -9.309 -24.412 68.678 1.00 38.94 263 THR A O 1
ATOM 2025 N N . LYS A 1 264 ? -7.769 -23.338 67.460 1.00 37.84 264 LYS A N 1
ATOM 2026 C CA . LYS A 1 264 ? -6.571 -22.866 68.180 1.00 37.84 264 LYS A CA 1
ATOM 2027 C C . LYS A 1 264 ? -5.491 -22.435 67.192 1.00 37.84 264 LYS A C 1
ATOM 2029 O O . LYS A 1 264 ? -5.454 -23.028 66.095 1.00 37.84 264 LYS A O 1
#

Mean predicted aligned error: 14.62 Å

Organism: NCBI:txid181631

Nearest PDB structures (foldseek):
  8d4y-assembly1_A  TM=9.051E-01  e=2.310E-10  Homo sapiens
  8d4y-assembly2_B  TM=9.308E-01  e=4.255E-10  Homo sapiens

Foldseek 3Di:
DDDFPLVPPFCQVVQQVVQCVVCVVVVNVLQTDHPVLLVLVVVLLLAVHQPPVVVSCPDPVSVSNCNNLPVVVPPPCSVVVSVVVVVVSVVRVLSRNVSSVLVVLCVVVVPDDDCPQLVNVLVVLVVVLVCLCVVLVCLVVCVVVVNPVSVVVVVVSVVVNVVSVVVSVVSVVCVVVRVVPDDDSCVVSVHDSVVVRVCSRDNPPDPDPDDDDDDDPPDDDPDDDDDDDDDDPDDDDDDDDDDPPDDDDDDDDDDDDDDDDDDD

Solvent-accessible surface area (backbone atoms only — not comparable to full-atom values): 16436 Å² total; per-residue (Å²): 135,92,86,79,65,30,87,75,80,53,66,60,66,62,49,31,53,55,28,42,50,52,13,58,76,67,71,38,60,62,49,36,70,29,61,67,38,54,51,49,53,50,53,32,27,68,73,68,10,47,92,37,61,71,59,37,67,70,34,74,92,40,43,65,70,50,41,53,48,62,91,46,65,87,44,95,59,32,69,59,54,52,51,54,49,50,53,52,53,46,54,54,50,51,51,34,52,50,40,25,50,49,54,53,46,35,56,74,67,66,65,74,82,62,75,83,37,68,70,45,51,42,51,53,51,50,53,49,50,53,48,56,52,63,77,48,57,62,32,60,62,42,25,75,73,65,36,62,70,36,38,55,52,41,54,52,52,52,50,51,49,51,54,52,51,54,50,44,51,55,44,59,73,49,42,63,74,54,55,73,68,56,74,57,66,44,70,76,64,74,46,52,70,68,59,56,52,49,58,41,39,47,69,82,80,71,86,68,76,80,80,86,74,78,89,57,100,81,70,76,81,95,79,83,82,88,77,95,67,86,80,73,94,84,75,82,84,81,88,87,77,90,68,91,86,78,75,85,90,84,80,92,81,90,83,87,80,88,91,86,79,87,87,134

Secondary structure (DSSP, 8-state):
------TTSSSHHHHHHHHHHHHHHHT-TTTS--HHHHHHHHHHHHHH-TT-HHHHHH-GGGGGGGGGGGGGTTSTTHHHHHHHHHHHHHHHHHHHHHHHHHHHHHHHTT----TTSHHHHHHHHHHHHHHHHHHTHHHHHHHHTT-HHHHHHHHHHHHHHHHHHHHHHHHHHHHHHHHTTSPPHHHHHT--HHHHHHHHHS-----PPPP-----TTPPPS-S-----PPPTTPPPPS----TT-------------------

pLDDT: mean 79.07, std 22.91, range [28.8, 97.19]

Radius of gyration: 30.28 Å; Cα contacts (8 Å, |Δi|>4): 155; chains: 1; bounding box: 71×65×94 Å

InterPro domains:
  IPR012957 CHD, C-terminal 2 [PF08074] (30-175)